Protein AF-A0A970Z1H7-F1 (afdb_monomer)

Secondary structure (DSSP, 8-state):
-HHHHHHHHTT-EEEE-SGGG-EEEE-SS-SSS-EEE-TT--EEEEEE--TT-SSEEEEETT--EEEESSS--EEEESSHHHHHHHHHHHHHTTT--EEEEE-S-HHHHHTTSTT-EE-TTT--SS-EEEEETTEEEEEE--SSTTT-SSPEEEEEES-GGGHHHHHHHHHHHH-TT--B---EE----------

Solvent-accessible surface area (backbone atoms only — not comparable to full-atom values): 10741 Å² total; per-residue (Å²): 106,72,71,54,49,40,68,77,50,38,74,46,68,45,79,38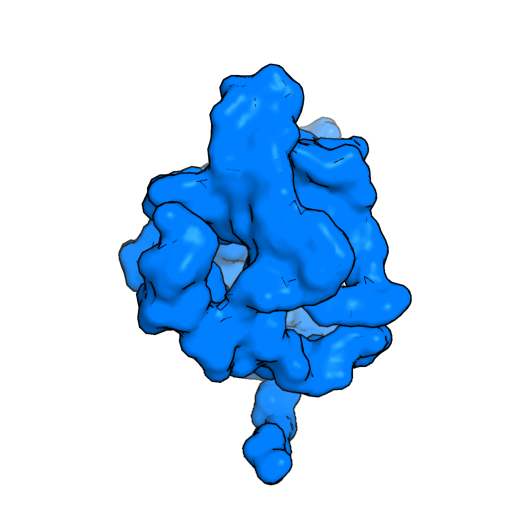,84,58,75,94,65,48,44,74,49,56,26,24,76,47,78,84,79,30,58,54,65,32,96,90,65,49,49,38,33,32,27,33,80,52,100,79,51,84,48,33,37,27,30,40,84,83,43,31,25,24,33,26,73,83,69,52,82,44,77,41,25,67,25,61,66,43,48,48,34,39,51,48,56,56,58,76,46,43,64,23,32,30,37,21,51,38,59,41,60,60,65,55,48,48,68,57,45,76,78,53,41,72,40,72,73,37,33,58,90,50,24,39,31,35,42,32,92,64,37,38,36,39,32,33,45,46,87,52,60,88,79,40,89,60,49,45,23,38,42,39,32,55,49,78,90,49,48,64,65,50,43,53,34,49,51,65,42,36,46,100,85,44,57,69,49,65,67,40,93,46,62,37,74,62,86,68,84,87,125

Nearest PDB structures (foldseek):
  5bpi-assembly1_C  TM=4.658E-01  e=4.513E+00  Pyrococcus furiosus
  5bpi-assembly1_D  TM=4.013E-01  e=5.649E+00  Pyrococcus furiosus
  5bpd-assembly1_A  TM=4.121E-01  e=7.478E+00  Pyrococcus furiosus
  3n7j-assembly1_A  TM=2.114E-01  e=5.341E+00  Clostridium botulinum

Radius of gyration: 17.81 Å; Cα contacts (8 Å, |Δi|>4): 400; chains: 1; bounding box: 42×28×49 Å

Structure (mmCIF, N/CA/C/O backbone):
data_AF-A0A970Z1H7-F1
#
_entry.id   AF-A0A970Z1H7-F1
#
loop_
_atom_site.group_PDB
_atom_site.id
_atom_site.type_symbol
_atom_site.label_atom_id
_atom_site.label_alt_id
_atom_site.label_comp_id
_atom_site.label_asym_id
_atom_site.label_entity_id
_atom_site.label_seq_id
_atom_site.pdbx_PDB_ins_code
_atom_site.Cartn_x
_atom_site.Cartn_y
_atom_site.Cartn_z
_atom_site.occupancy
_atom_site.B_iso_or_equiv
_atom_site.auth_seq_id
_atom_site.auth_comp_id
_atom_site.auth_asym_id
_atom_site.auth_atom_id
_atom_site.pdbx_PDB_model_num
ATOM 1 N N . MET A 1 1 ? 15.203 -11.106 -21.617 1.00 64.75 1 MET A N 1
ATOM 2 C CA . MET A 1 1 ? 14.640 -10.479 -20.403 1.00 64.75 1 MET A CA 1
ATOM 3 C C . MET A 1 1 ? 13.629 -9.397 -20.757 1.00 64.75 1 MET A C 1
ATOM 5 O O . MET A 1 1 ? 12.462 -9.648 -20.530 1.00 64.75 1 MET A O 1
ATOM 9 N N . ALA A 1 2 ? 13.997 -8.300 -21.433 1.00 65.19 2 ALA A N 1
ATOM 10 C CA . ALA A 1 2 ? 13.039 -7.250 -21.830 1.00 65.19 2 ALA A CA 1
ATOM 11 C C . ALA A 1 2 ? 11.791 -7.762 -22.595 1.00 65.19 2 ALA A C 1
ATOM 13 O O . ALA A 1 2 ? 10.662 -7.449 -22.240 1.00 65.19 2 ALA A O 1
ATOM 14 N N . ARG A 1 3 ? 11.969 -8.633 -23.600 1.00 69.38 3 ARG A N 1
ATOM 15 C CA . ARG A 1 3 ? 10.834 -9.245 -24.323 1.00 69.38 3 ARG A CA 1
ATOM 16 C C . ARG A 1 3 ? 9.911 -10.070 -23.416 1.00 69.38 3 ARG A C 1
ATOM 18 O O . ARG A 1 3 ? 8.710 -10.048 -23.624 1.00 69.38 3 ARG A O 1
ATOM 25 N N . GLN A 1 4 ? 10.477 -10.792 -22.451 1.00 71.19 4 GLN A N 1
ATOM 26 C CA . GLN A 1 4 ? 9.717 -11.625 -21.516 1.00 71.19 4 GLN A CA 1
ATOM 27 C C . GLN A 1 4 ? 8.919 -10.744 -20.552 1.00 71.19 4 GLN A C 1
ATOM 29 O O . GLN A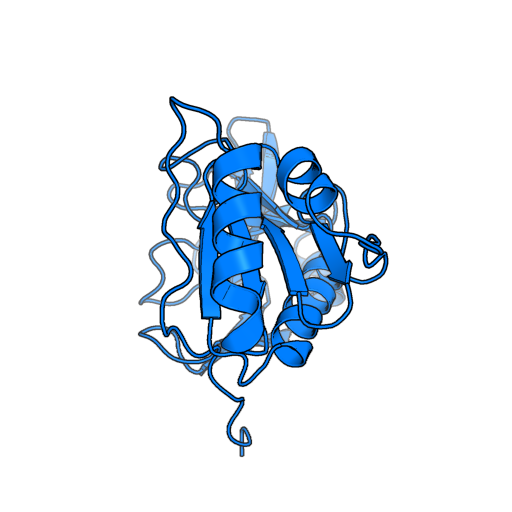 1 4 ? 7.722 -10.917 -20.422 1.00 71.19 4 GLN A O 1
ATOM 34 N N . PHE A 1 5 ? 9.549 -9.701 -20.010 1.00 67.50 5 PHE A N 1
ATOM 35 C CA . PHE A 1 5 ? 8.871 -8.707 -19.187 1.00 67.50 5 PHE A CA 1
ATOM 36 C C . PHE A 1 5 ? 7.685 -8.050 -19.906 1.00 67.50 5 PHE A C 1
ATOM 38 O O . PHE A 1 5 ? 6.612 -7.918 -19.334 1.00 67.50 5 PHE A O 1
ATOM 45 N N . GLN A 1 6 ? 7.852 -7.661 -21.174 1.00 71.38 6 GLN A N 1
ATOM 46 C CA . GLN A 1 6 ? 6.756 -7.082 -21.954 1.00 71.38 6 GLN A CA 1
ATOM 47 C C . GLN A 1 6 ? 5.608 -8.079 -22.186 1.00 71.38 6 GLN A C 1
ATOM 49 O O . GLN A 1 6 ? 4.464 -7.655 -22.299 1.00 71.38 6 GLN A O 1
ATOM 54 N N . VAL A 1 7 ? 5.903 -9.380 -22.275 1.00 73.19 7 VAL A N 1
ATOM 55 C CA . VAL A 1 7 ? 4.889 -10.442 -22.378 1.00 73.19 7 VAL A CA 1
ATOM 56 C C . VAL A 1 7 ? 4.165 -10.637 -21.049 1.00 73.19 7 VAL A C 1
ATOM 58 O O . VAL A 1 7 ? 2.945 -10.751 -21.049 1.00 73.19 7 VAL A O 1
ATOM 61 N N . ASP A 1 8 ? 4.903 -10.642 -19.942 1.00 67.06 8 ASP A N 1
ATOM 62 C CA . ASP A 1 8 ? 4.356 -10.932 -18.615 1.00 67.06 8 ASP A CA 1
ATOM 63 C C . ASP A 1 8 ? 3.592 -9.733 -18.027 1.00 67.06 8 ASP A C 1
ATOM 65 O O . ASP A 1 8 ? 2.593 -9.910 -17.338 1.00 67.06 8 ASP A O 1
ATOM 69 N N . TRP A 1 9 ? 4.035 -8.504 -18.320 1.00 64.56 9 TRP A N 1
ATOM 70 C CA . TRP A 1 9 ? 3.600 -7.291 -17.611 1.00 64.56 9 TRP A CA 1
ATOM 71 C C . TRP A 1 9 ? 3.200 -6.120 -18.516 1.00 64.56 9 TRP A C 1
ATOM 73 O O . TRP A 1 9 ? 2.758 -5.077 -18.027 1.00 64.56 9 TRP A O 1
ATOM 83 N N . GLY A 1 10 ? 3.382 -6.239 -19.831 1.00 63.81 10 GLY A N 1
ATOM 84 C CA . GLY A 1 10 ? 3.063 -5.169 -20.771 1.00 63.81 10 GLY A CA 1
ATOM 85 C C . GLY A 1 10 ? 1.557 -4.969 -20.954 1.00 63.81 10 GLY A C 1
ATOM 86 O O . GLY A 1 10 ? 0.799 -5.924 -21.073 1.00 63.81 10 GLY A O 1
ATOM 87 N N . GLY A 1 11 ? 1.125 -3.709 -21.043 1.00 60.53 11 GLY A N 1
ATOM 88 C CA . GLY A 1 11 ? -0.257 -3.341 -21.366 1.00 60.53 11 GLY A CA 1
ATOM 89 C C . GLY A 1 11 ? -1.200 -3.224 -20.168 1.00 60.53 11 GLY A C 1
ATOM 90 O O . GLY A 1 11 ? -2.367 -2.891 -20.366 1.00 60.53 11 GLY A O 1
ATOM 91 N N . VAL A 1 12 ? -0.722 -3.441 -18.939 1.00 63.22 12 VAL A N 1
ATOM 92 C CA . VAL A 1 12 ? -1.548 -3.293 -17.732 1.00 63.22 12 VAL A CA 1
ATOM 93 C C . VAL A 1 12 ? -1.795 -1.811 -17.456 1.00 63.22 12 VAL A C 1
ATOM 95 O O . VAL A 1 12 ? -0.846 -1.056 -17.309 1.00 63.22 12 VAL A O 1
ATOM 98 N N . SER A 1 13 ? -3.049 -1.372 -17.391 1.00 63.97 13 SER A N 1
ATOM 99 C CA . SER A 1 13 ? -3.392 0.013 -17.044 1.00 63.97 13 SER A CA 1
ATOM 100 C C . SER A 1 13 ? -3.702 0.110 -15.554 1.00 63.97 13 SER A C 1
ATOM 102 O O . SER A 1 13 ? -4.547 -0.636 -15.068 1.00 63.97 13 SER A O 1
ATOM 104 N N . VAL A 1 14 ? -3.035 1.014 -14.839 1.00 65.38 14 VAL A N 1
ATOM 105 C CA . VAL A 1 14 ? -3.319 1.333 -13.436 1.00 65.38 14 VAL A CA 1
ATOM 106 C C . VAL A 1 14 ? -4.047 2.673 -13.389 1.00 65.38 14 VAL A C 1
ATOM 108 O O . VAL A 1 14 ? -3.470 3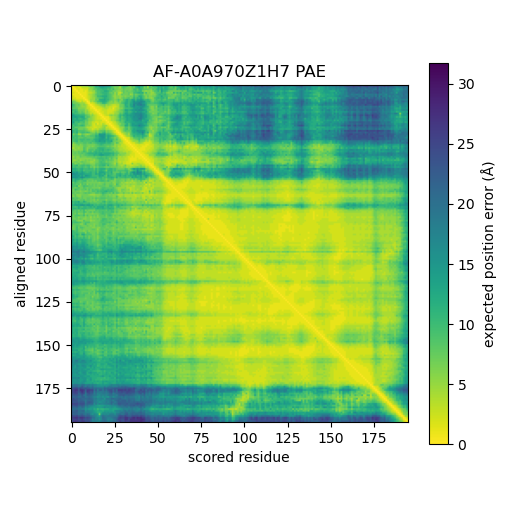.675 -13.820 1.00 65.38 14 VAL A O 1
ATOM 111 N N . PRO A 1 15 ? -5.293 2.726 -12.899 1.00 59.00 15 PRO A N 1
ATOM 112 C CA . PRO A 1 15 ? -5.965 3.996 -12.689 1.00 59.00 15 PRO A CA 1
ATOM 113 C C . PRO A 1 15 ? -5.316 4.722 -11.504 1.00 59.00 15 PRO A C 1
ATOM 115 O O . PRO A 1 15 ? -5.173 4.164 -10.418 1.00 59.00 15 PRO A O 1
ATOM 118 N N . VAL A 1 16 ? -4.919 5.971 -11.715 1.00 63.97 16 VAL A N 1
ATOM 119 C CA . VAL A 1 16 ? -4.506 6.896 -10.660 1.00 63.97 16 VAL A CA 1
ATOM 120 C C . VAL A 1 16 ? -5.673 7.821 -10.374 1.00 63.97 16 VAL A C 1
ATOM 122 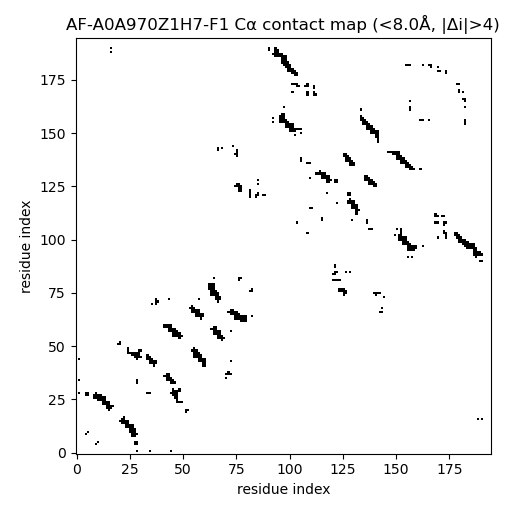O O . VAL A 1 16 ? -6.218 8.451 -11.282 1.00 63.97 16 VAL A O 1
ATOM 125 N N . LEU A 1 17 ? -6.060 7.876 -9.103 1.00 60.16 17 LEU A N 1
ATOM 126 C CA . LEU A 1 17 ? -7.243 8.595 -8.655 1.00 60.16 17 LEU A CA 1
ATOM 127 C C . LEU A 1 17 ? -6.846 9.958 -8.088 1.00 60.16 17 LEU A C 1
ATOM 129 O O . LEU A 1 17 ? -6.260 10.048 -7.009 1.00 60.16 17 LEU A O 1
ATOM 133 N N . GLY A 1 18 ? -7.206 11.011 -8.820 1.00 55.25 18 GLY A N 1
ATOM 134 C CA . GLY A 1 18 ? -7.033 12.396 -8.400 1.00 55.25 18 GLY A CA 1
ATOM 135 C C . GLY A 1 18 ? -5.585 12.893 -8.369 1.00 55.25 18 GLY A C 1
ATOM 136 O O . GLY A 1 18 ? -4.614 12.188 -8.655 1.00 55.25 18 GLY A O 1
ATOM 137 N N . GLY A 1 19 ? -5.450 14.172 -8.018 1.00 58.16 19 GLY A N 1
ATOM 138 C CA . GLY A 1 19 ? -4.169 14.871 -8.002 1.00 58.16 19 GLY A CA 1
ATOM 139 C C . GLY A 1 19 ? -3.585 15.109 -9.404 1.00 58.16 19 GLY A C 1
ATOM 140 O O . GLY A 1 19 ? -4.233 14.853 -10.415 1.00 58.16 19 GLY A O 1
ATOM 141 N N . PRO A 1 20 ? -2.338 15.605 -9.497 1.00 54.16 20 PRO A N 1
ATOM 142 C CA . PRO A 1 20 ? -1.703 15.947 -10.778 1.00 54.16 20 PRO A CA 1
ATOM 143 C C . PRO A 1 20 ? -1.469 14.767 -11.735 1.00 54.16 20 PRO A C 1
ATOM 145 O O . PRO A 1 20 ? -1.013 14.972 -12.856 1.00 54.16 20 PRO A O 1
ATOM 148 N N . LEU A 1 21 ? -1.721 13.542 -11.272 1.00 57.25 21 LEU A N 1
ATOM 149 C CA . LEU A 1 21 ? -1.427 12.287 -11.960 1.00 57.25 21 LEU A CA 1
ATOM 150 C C . LEU A 1 21 ? -2.697 11.515 -12.334 1.00 57.25 21 LEU A C 1
ATOM 152 O O . LEU A 1 21 ? -2.589 10.380 -12.789 1.00 57.25 21 LEU A O 1
ATOM 156 N N . GLU A 1 22 ? -3.876 12.109 -12.120 1.00 64.31 22 GLU A N 1
ATOM 157 C CA . GLU A 1 22 ? -5.171 11.502 -12.420 1.00 64.31 22 GLU A CA 1
ATOM 158 C C . GLU A 1 22 ? -5.234 10.975 -13.864 1.00 64.31 22 GLU A C 1
ATOM 160 O O . GLU A 1 22 ? -4.907 11.687 -14.818 1.00 64.31 22 GLU A O 1
ATOM 165 N N . GLY A 1 23 ? -5.657 9.717 -14.028 1.00 67.00 23 GLY A N 1
ATOM 166 C CA . GLY A 1 23 ? -5.759 9.055 -15.329 1.00 67.00 23 GLY A CA 1
ATOM 167 C C . GLY A 1 23 ? -5.230 7.620 -15.336 1.00 67.00 23 GLY A C 1
ATOM 168 O O . GLY A 1 23 ? -5.081 6.980 -14.303 1.00 67.00 23 GLY A O 1
ATOM 169 N N . ASN A 1 24 ? -4.966 7.083 -16.528 1.00 64.25 24 ASN A N 1
ATOM 170 C CA . ASN A 1 24 ? -4.529 5.698 -16.719 1.00 64.25 24 ASN A CA 1
ATOM 171 C C . ASN A 1 24 ? -3.007 5.614 -16.925 1.00 64.25 24 ASN A C 1
ATOM 173 O O . ASN A 1 24 ? -2.509 5.956 -18.002 1.00 64.25 24 ASN A O 1
ATOM 177 N N . LEU A 1 25 ? -2.271 5.101 -15.935 1.00 68.44 25 LEU A N 1
ATOM 178 C CA . LEU A 1 25 ? -0.856 4.758 -16.077 1.00 68.44 25 LEU A CA 1
ATOM 179 C C . LEU A 1 25 ? -0.715 3.407 -16.774 1.00 68.44 25 LEU A C 1
ATOM 181 O O . LEU A 1 25 ? -1.027 2.359 -16.212 1.00 68.44 25 LEU A O 1
ATOM 185 N N . ARG A 1 26 ? -0.209 3.408 -18.007 1.00 62.94 26 ARG A N 1
ATOM 186 C CA . ARG A 1 26 ? 0.086 2.161 -18.721 1.00 62.94 26 ARG A CA 1
ATOM 187 C C . ARG A 1 26 ? 1.421 1.590 -18.269 1.00 62.94 26 ARG A C 1
ATOM 189 O O . ARG A 1 26 ? 2.444 2.262 -18.352 1.00 62.94 26 ARG A O 1
ATOM 196 N N . ARG A 1 27 ? 1.404 0.322 -17.870 1.00 65.38 27 ARG A N 1
ATOM 197 C CA . ARG A 1 27 ? 2.583 -0.467 -17.547 1.00 65.38 27 ARG A CA 1
ATOM 198 C C . ARG A 1 27 ? 3.167 -1.123 -18.793 1.00 65.38 27 ARG A C 1
ATOM 200 O O . ARG A 1 27 ? 2.445 -1.647 -19.644 1.00 65.38 27 ARG A O 1
ATOM 207 N N . GLY A 1 28 ? 4.486 -1.112 -18.890 1.00 62.34 28 GLY A N 1
ATOM 208 C CA . GLY A 1 28 ? 5.270 -1.761 -19.933 1.00 62.34 28 GLY A CA 1
ATOM 209 C C . GLY A 1 28 ? 6.669 -1.164 -20.006 1.00 62.34 28 GLY A C 1
ATOM 210 O O . GLY A 1 28 ? 6.944 -0.150 -19.378 1.00 62.34 28 GLY A O 1
ATOM 211 N N . ILE A 1 29 ? 7.549 -1.778 -20.795 1.00 64.25 29 ILE A N 1
ATOM 212 C CA . ILE A 1 29 ? 8.875 -1.215 -21.084 1.00 64.25 29 ILE A CA 1
ATOM 213 C C . ILE A 1 29 ? 8.668 0.076 -21.875 1.00 64.25 29 ILE A C 1
ATOM 215 O O . ILE A 1 29 ? 8.365 0.033 -23.069 1.00 64.25 29 ILE A O 1
ATOM 219 N N . CYS A 1 30 ? 8.788 1.220 -21.206 1.00 66.12 30 CYS A N 1
ATOM 220 C CA . CYS A 1 30 ? 8.481 2.530 -21.776 1.00 66.12 30 CYS A CA 1
ATOM 221 C C . CYS A 1 30 ? 9.624 3.538 -21.590 1.00 66.12 30 CYS A C 1
ATOM 223 O O . CYS A 1 30 ? 10.446 3.409 -20.684 1.00 66.12 30 CYS A O 1
ATOM 225 N N . GLY A 1 31 ? 9.642 4.568 -22.441 1.00 64.94 31 GLY A N 1
ATOM 226 C CA . GLY A 1 31 ? 10.588 5.685 -22.358 1.00 64.94 31 GLY A CA 1
ATOM 227 C C . GLY A 1 31 ? 11.960 5.429 -22.996 1.00 64.94 31 GLY A C 1
ATOM 228 O O . GLY A 1 31 ? 12.226 4.370 -23.570 1.00 64.94 31 GLY A O 1
ATOM 229 N N . LEU A 1 32 ? 12.825 6.445 -22.917 1.00 64.12 32 LEU A N 1
ATOM 230 C CA . LEU A 1 32 ? 14.246 6.346 -23.268 1.00 64.12 32 LEU A CA 1
ATOM 231 C C . LEU A 1 32 ? 14.984 5.604 -22.143 1.00 64.12 32 LEU A C 1
ATOM 233 O O . LEU A 1 32 ? 14.771 5.907 -20.970 1.00 64.12 32 LEU A O 1
ATOM 237 N N . ASP A 1 33 ? 15.828 4.639 -22.510 1.00 72.25 33 ASP A N 1
ATOM 238 C CA . ASP A 1 33 ? 16.547 3.740 -21.592 1.00 72.25 33 ASP A CA 1
ATOM 239 C C . ASP A 1 33 ? 15.620 2.969 -20.637 1.00 72.25 33 ASP A C 1
ATOM 241 O O . ASP A 1 33 ? 15.630 3.160 -19.417 1.00 72.25 33 ASP A O 1
ATOM 245 N N . PRO A 1 34 ? 14.792 2.061 -21.176 1.00 75.94 34 PRO A N 1
ATOM 246 C CA . PRO A 1 34 ? 13.741 1.418 -20.401 1.00 75.94 34 PRO A CA 1
ATOM 247 C C . PRO A 1 34 ? 14.257 0.236 -19.558 1.00 75.94 34 PRO A C 1
ATOM 249 O O . PRO A 1 34 ? 13.477 -0.484 -18.936 1.00 75.94 34 PRO A O 1
ATOM 252 N N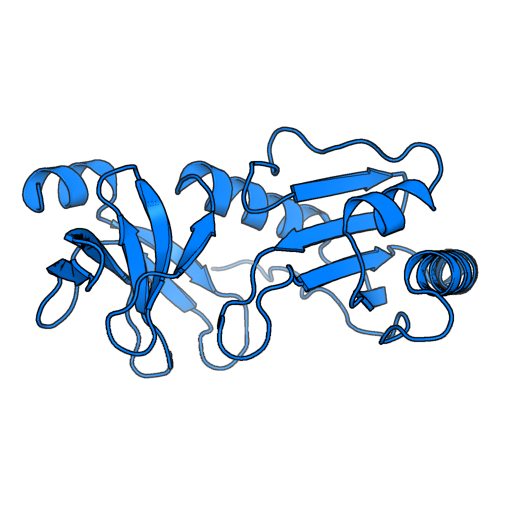 . MET A 1 35 ? 15.571 0.006 -19.560 1.00 83.75 35 MET A N 1
ATOM 253 C CA . MET A 1 35 ? 16.247 -1.013 -18.770 1.00 83.75 35 MET A CA 1
ATOM 254 C C . MET A 1 35 ? 17.649 -0.529 -18.406 1.00 83.75 35 MET A C 1
ATOM 256 O O . MET A 1 35 ? 18.380 -0.044 -19.269 1.00 83.75 35 MET A O 1
ATOM 260 N N . TRP A 1 36 ? 18.047 -0.725 -17.153 1.00 87.06 36 TRP A N 1
ATOM 261 C CA . TRP A 1 36 ? 19.391 -0.409 -16.672 1.00 87.06 36 TRP A CA 1
ATOM 262 C C . TRP A 1 36 ? 19.825 -1.392 -15.583 1.00 87.06 36 TRP A C 1
ATOM 264 O O . TRP A 1 36 ? 19.091 -2.315 -15.216 1.00 87.06 36 TRP A O 1
ATOM 274 N N . ARG A 1 37 ? 21.056 -1.213 -15.097 1.00 86.81 37 ARG A N 1
ATOM 275 C CA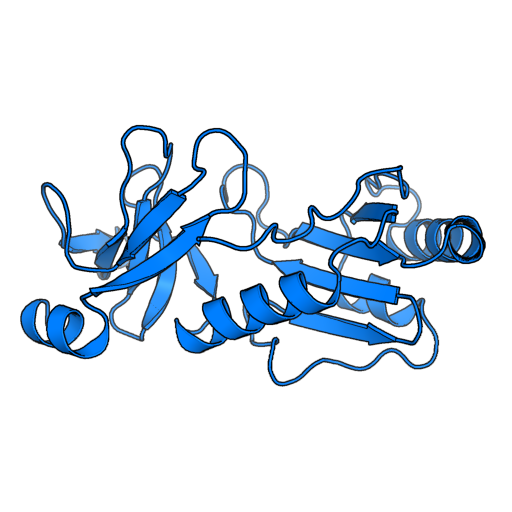 . ARG A 1 37 ? 21.560 -1.893 -13.904 1.00 86.81 37 ARG A CA 1
ATOM 276 C C . ARG A 1 37 ? 21.785 -0.884 -12.790 1.00 86.81 37 ARG A C 1
ATOM 278 O O . ARG A 1 37 ? 22.366 0.167 -13.051 1.00 86.81 37 ARG A O 1
ATOM 285 N N . THR A 1 38 ? 21.339 -1.209 -11.582 1.00 84.62 38 THR A N 1
ATOM 286 C CA . THR A 1 38 ? 21.612 -0.396 -10.388 1.00 84.62 38 THR A CA 1
ATOM 287 C C . THR A 1 38 ? 23.089 -0.484 -10.009 1.00 84.62 38 THR A C 1
ATOM 289 O O . THR A 1 38 ? 23.811 -1.371 -10.474 1.00 84.62 38 THR A O 1
ATOM 292 N N . GLU A 1 39 ? 23.546 0.398 -9.119 1.00 80.25 39 GLU A N 1
ATOM 293 C CA . GLU A 1 39 ? 24.892 0.308 -8.533 1.00 80.25 39 GLU A CA 1
ATOM 294 C C . GLU A 1 39 ? 25.118 -1.025 -7.793 1.00 80.25 39 GLU A C 1
ATOM 296 O O . GLU A 1 39 ? 26.232 -1.546 -7.780 1.00 80.25 39 GLU A O 1
ATOM 301 N N . ALA A 1 40 ? 24.050 -1.621 -7.250 1.00 80.06 40 ALA A N 1
ATOM 302 C CA . ALA A 1 40 ? 24.060 -2.941 -6.618 1.00 80.06 40 ALA A CA 1
ATOM 303 C C . ALA A 1 40 ? 24.027 -4.115 -7.625 1.00 80.06 40 ALA A C 1
ATOM 305 O O . ALA A 1 40 ? 24.104 -5.277 -7.229 1.00 80.06 40 ALA A O 1
ATOM 306 N N . GLY A 1 41 ? 23.941 -3.837 -8.931 1.00 81.75 41 GLY A N 1
ATOM 307 C CA . GLY A 1 41 ? 23.985 -4.830 -10.008 1.00 81.75 41 GLY A CA 1
ATOM 308 C C . GLY A 1 41 ? 22.631 -5.420 -10.417 1.00 81.75 41 GLY A C 1
ATOM 309 O O . GLY A 1 41 ? 22.587 -6.241 -11.344 1.00 81.75 41 GLY A O 1
ATOM 310 N N . GLU A 1 42 ? 21.536 -4.994 -9.786 1.00 85.62 42 GLU A N 1
ATOM 311 C CA . GLU A 1 42 ? 20.175 -5.451 -10.085 1.00 85.62 42 GLU A CA 1
ATOM 312 C C . GLU A 1 42 ? 19.753 -4.979 -11.473 1.00 85.62 42 GLU A C 1
ATOM 314 O O . GLU A 1 42 ? 20.041 -3.851 -11.869 1.00 85.62 42 GLU A O 1
ATOM 319 N N . VAL A 1 43 ? 19.068 -5.841 -12.225 1.00 85.44 43 VAL A N 1
ATOM 320 C CA . VAL A 1 43 ? 18.486 -5.455 -13.516 1.00 85.44 43 VAL A CA 1
ATOM 321 C C . VAL A 1 43 ? 17.087 -4.921 -13.270 1.00 85.44 43 VAL A C 1
ATOM 323 O O . VAL A 1 43 ? 16.245 -5.650 -12.744 1.00 85.44 43 VAL A O 1
ATOM 326 N N . VAL A 1 44 ? 16.855 -3.681 -13.692 1.00 84.94 44 VAL A N 1
ATOM 327 C CA . VAL A 1 44 ? 15.602 -2.961 -13.474 1.00 84.94 44 VAL A CA 1
ATOM 328 C C . VAL A 1 44 ? 14.993 -2.572 -14.812 1.00 84.94 44 VAL A C 1
ATOM 330 O O . VAL A 1 44 ? 15.700 -2.192 -15.749 1.00 84.94 44 VAL A O 1
ATOM 333 N N . PHE A 1 45 ? 13.672 -2.680 -14.890 1.00 83.56 45 PHE A N 1
ATOM 334 C CA . PHE A 1 45 ? 12.858 -2.306 -16.036 1.00 83.56 45 PHE A CA 1
ATOM 335 C C . PHE A 1 45 ? 11.995 -1.103 -15.665 1.00 83.56 45 PHE A C 1
ATOM 337 O O . PHE A 1 45 ? 11.345 -1.098 -14.616 1.00 83.56 45 PHE A O 1
ATOM 344 N N . ARG A 1 46 ? 11.953 -0.091 -16.538 1.00 79.00 46 ARG A N 1
ATOM 345 C CA . ARG A 1 46 ? 10.989 1.004 -16.403 1.00 79.00 46 ARG A CA 1
ATOM 346 C C . ARG A 1 46 ? 9.610 0.457 -16.736 1.00 79.00 46 ARG A C 1
ATOM 348 O O . ARG A 1 46 ? 9.406 -0.017 -17.849 1.00 79.00 46 ARG A O 1
ATOM 355 N N . GLY A 1 47 ? 8.715 0.484 -15.754 1.00 74.81 47 GLY A N 1
ATOM 356 C CA . GLY A 1 47 ? 7.364 -0.048 -15.867 1.00 74.81 47 GLY A CA 1
ATOM 357 C C . GLY A 1 47 ? 6.336 1.024 -16.199 1.00 74.81 47 GLY A C 1
ATOM 358 O O . GLY A 1 47 ? 5.433 0.739 -16.967 1.00 74.81 47 GLY A O 1
ATOM 359 N N . ALA A 1 48 ? 6.448 2.231 -15.643 1.00 73.12 48 ALA A N 1
ATOM 360 C CA . ALA A 1 48 ? 5.606 3.370 -16.010 1.00 73.12 48 ALA A CA 1
ATOM 361 C C . ALA A 1 48 ? 6.357 4.692 -15.794 1.00 73.12 48 ALA A C 1
ATOM 363 O O . ALA A 1 48 ? 7.194 4.801 -14.895 1.00 73.12 48 ALA A O 1
ATOM 364 N N . ASP A 1 49 ? 6.038 5.679 -16.627 1.00 64.50 49 ASP A N 1
ATOM 365 C CA . ASP A 1 49 ? 6.598 7.030 -16.614 1.00 64.50 49 ASP A CA 1
ATOM 366 C C . ASP A 1 49 ? 5.495 8.021 -17.014 1.00 64.50 49 ASP A C 1
ATOM 368 O O . ASP A 1 49 ? 4.559 7.661 -17.735 1.00 64.50 49 ASP A O 1
ATOM 372 N N . GLY A 1 50 ? 5.590 9.254 -16.540 1.00 60.28 50 GLY A N 1
ATOM 373 C CA . GLY A 1 50 ? 4.649 10.323 -16.830 1.00 60.28 50 GLY A CA 1
ATOM 374 C C . GLY A 1 50 ? 5.329 11.660 -16.594 1.00 60.28 50 GLY A C 1
ATOM 375 O O . GLY A 1 50 ? 6.027 11.817 -15.602 1.00 60.28 50 GLY A O 1
ATOM 376 N N . ASP A 1 51 ? 5.107 12.637 -17.471 1.00 56.59 51 ASP A N 1
ATOM 377 C CA . ASP A 1 51 ? 5.837 13.917 -17.437 1.00 56.59 51 ASP A CA 1
ATOM 378 C C . ASP A 1 51 ? 5.647 14.704 -16.122 1.00 56.59 51 ASP A C 1
ATOM 380 O O . ASP A 1 51 ? 6.453 15.569 -15.781 1.00 56.59 51 ASP A O 1
ATOM 384 N N . ALA A 1 52 ? 4.578 14.406 -15.378 1.00 57.50 52 ALA A N 1
ATOM 385 C CA . ALA A 1 52 ? 4.279 14.979 -14.067 1.00 57.50 52 ALA A CA 1
ATOM 386 C C . ALA A 1 52 ? 4.811 14.143 -12.883 1.00 57.50 52 ALA A C 1
ATOM 388 O O . ALA A 1 52 ? 4.778 14.607 -11.741 1.00 57.50 52 ALA A O 1
ATOM 389 N N . LEU A 1 53 ? 5.292 12.918 -13.124 1.00 61.25 53 LEU A N 1
ATOM 390 C CA . LEU A 1 53 ? 5.895 12.070 -12.103 1.00 61.25 53 LEU A CA 1
ATOM 391 C C . LEU A 1 53 ? 7.339 12.508 -11.856 1.00 61.25 53 LEU A C 1
ATOM 393 O O . LEU A 1 53 ? 8.162 12.564 -12.763 1.00 61.25 53 LEU A O 1
ATOM 397 N N . GLN A 1 54 ? 7.673 12.764 -10.594 1.00 67.06 54 GLN A N 1
ATOM 398 C CA . GLN A 1 54 ? 9.057 13.042 -10.197 1.00 67.06 54 GLN A CA 1
ATOM 399 C C . GLN A 1 54 ? 9.907 11.761 -10.065 1.00 67.06 54 GLN A C 1
ATOM 401 O O . GLN A 1 54 ? 11.109 11.844 -9.818 1.00 67.06 54 GLN A O 1
ATOM 406 N N . CYS A 1 55 ? 9.288 10.585 -10.219 1.00 76.19 55 CYS A N 1
ATOM 407 C CA . CYS A 1 55 ? 9.924 9.276 -10.134 1.00 76.19 55 CYS A CA 1
ATOM 408 C C . CYS A 1 55 ? 9.281 8.273 -11.099 1.00 76.19 55 CYS A C 1
ATOM 410 O O . CYS A 1 55 ? 8.070 8.299 -11.315 1.00 76.19 55 CYS A O 1
ATOM 412 N N . ALA A 1 56 ? 10.065 7.331 -11.614 1.00 79.56 56 ALA A N 1
ATOM 413 C CA . ALA A 1 56 ? 9.545 6.220 -12.401 1.00 79.56 56 ALA A CA 1
ATOM 414 C C . ALA A 1 56 ? 9.048 5.083 -11.494 1.00 79.56 56 ALA A C 1
ATOM 416 O O . ALA A 1 56 ? 9.671 4.786 -10.470 1.00 79.56 56 ALA A O 1
ATOM 417 N N . LEU A 1 57 ? 7.982 4.392 -11.910 1.00 83.88 57 LEU A N 1
ATOM 418 C CA . LEU A 1 57 ? 7.634 3.078 -11.362 1.00 83.88 57 LEU A CA 1
ATOM 419 C C . LEU A 1 57 ? 8.420 2.009 -12.109 1.00 83.88 57 LEU A C 1
ATOM 421 O O . LEU A 1 57 ? 8.462 1.983 -13.344 1.00 83.88 57 LEU A O 1
ATOM 425 N N . VAL A 1 58 ? 9.052 1.120 -11.355 1.00 86.19 58 VAL A N 1
ATOM 426 C CA . VAL A 1 58 ? 10.054 0.194 -11.879 1.00 86.19 58 VAL A CA 1
ATOM 427 C C . VAL A 1 58 ? 9.845 -1.205 -11.330 1.00 86.19 58 VAL A C 1
ATOM 429 O O . VAL A 1 58 ? 9.190 -1.387 -10.306 1.00 86.19 58 VAL A O 1
ATOM 432 N N . ILE A 1 59 ? 10.381 -2.200 -12.028 1.00 88.56 59 ILE A N 1
ATOM 433 C CA . ILE A 1 59 ? 10.280 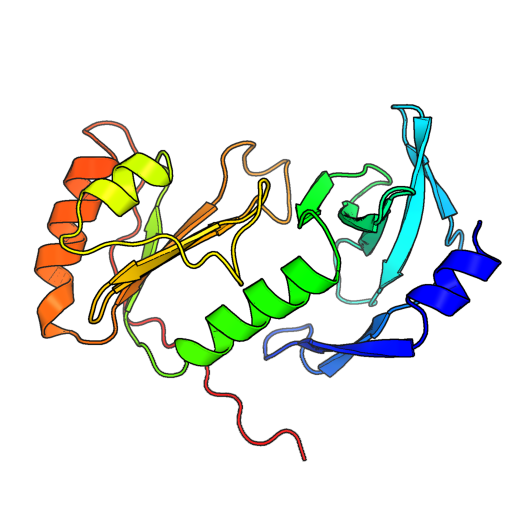-3.602 -11.626 1.00 88.56 59 ILE A CA 1
ATOM 434 C C . ILE A 1 59 ? 11.648 -4.254 -11.785 1.00 88.56 59 ILE A C 1
ATOM 436 O O . ILE A 1 59 ? 12.321 -4.031 -12.795 1.00 88.56 59 ILE A O 1
ATOM 440 N N . ASP A 1 60 ? 12.066 -5.044 -10.804 1.00 88.25 60 ASP A N 1
ATOM 441 C CA . ASP A 1 60 ? 13.316 -5.791 -10.888 1.00 88.25 60 ASP A CA 1
ATOM 442 C C . ASP A 1 60 ? 13.158 -7.125 -11.648 1.00 88.25 60 ASP A C 1
ATOM 444 O O . ASP A 1 60 ? 12.083 -7.519 -12.104 1.00 88.25 60 ASP A O 1
ATOM 448 N N . SER A 1 61 ? 14.264 -7.853 -11.797 1.00 83.00 61 SER A N 1
ATOM 449 C CA . SER A 1 61 ? 14.264 -9.172 -12.444 1.00 83.00 61 SER A CA 1
ATOM 450 C C . SER A 1 61 ? 13.494 -10.275 -11.704 1.00 83.00 61 SER A C 1
ATOM 452 O O . SER A 1 61 ? 13.279 -11.332 -12.296 1.00 83.00 61 SER A O 1
ATOM 454 N N . GLN A 1 62 ? 13.129 -10.063 -10.437 1.00 86.31 62 GLN A N 1
ATOM 455 C CA . GLN A 1 62 ? 12.367 -11.001 -9.609 1.00 86.31 62 GLN A CA 1
ATOM 456 C C . GLN A 1 62 ? 10.870 -10.653 -9.560 1.00 86.31 62 GLN A C 1
ATOM 458 O O . GLN A 1 62 ? 10.096 -11.402 -8.973 1.00 86.31 62 GLN A O 1
ATOM 463 N N . GLY A 1 63 ? 10.453 -9.556 -10.202 1.00 84.38 63 GLY A N 1
ATOM 464 C CA . GLY A 1 63 ? 9.064 -9.098 -10.217 1.00 84.38 63 GLY A CA 1
ATOM 465 C C . GLY A 1 63 ? 8.708 -8.142 -9.078 1.00 84.38 63 GLY A C 1
ATOM 466 O O . GLY A 1 63 ? 7.554 -7.722 -9.002 1.00 84.38 63 GLY A O 1
ATOM 467 N N . VAL A 1 64 ? 9.674 -7.753 -8.237 1.00 91.12 64 VAL A N 1
ATOM 468 C CA . VAL A 1 64 ? 9.474 -6.781 -7.154 1.00 91.12 64 VAL A CA 1
ATOM 469 C C . VAL A 1 64 ? 9.200 -5.415 -7.766 1.00 91.12 64 VAL A C 1
ATOM 471 O O . VAL A 1 64 ? 9.952 -4.938 -8.621 1.00 91.12 64 VAL A O 1
ATOM 474 N N . VAL A 1 65 ? 8.129 -4.770 -7.312 1.00 91.06 65 VAL A N 1
ATOM 475 C CA . VAL A 1 65 ? 7.748 -3.431 -7.763 1.00 91.06 65 VAL A CA 1
ATOM 476 C C . VAL A 1 65 ? 8.387 -2.391 -6.859 1.00 91.06 65 VAL A C 1
ATOM 478 O O . VAL A 1 65 ? 8.352 -2.507 -5.635 1.00 91.06 65 VAL A O 1
ATOM 481 N N . GLY A 1 66 ? 8.942 -1.348 -7.466 1.00 90.94 66 GLY A N 1
ATOM 482 C CA . GLY A 1 66 ? 9.589 -0.253 -6.765 1.00 90.94 66 GLY A CA 1
ATOM 483 C C . GLY A 1 66 ? 9.442 1.091 -7.468 1.00 90.94 66 GLY A C 1
ATOM 484 O O . GLY A 1 66 ? 8.720 1.234 -8.459 1.00 90.94 66 GLY A O 1
ATOM 485 N N . CYS A 1 67 ? 10.179 2.074 -6.967 1.00 88.88 67 CYS A N 1
ATOM 486 C CA . CYS A 1 67 ? 10.328 3.394 -7.572 1.00 88.88 67 CYS A CA 1
ATOM 487 C C . CYS A 1 67 ? 11.796 3.723 -7.879 1.00 88.88 67 CYS A C 1
ATOM 489 O O . CYS A 1 67 ? 12.712 3.145 -7.287 1.00 88.88 67 CYS A O 1
ATOM 491 N N . SER A 1 68 ? 12.006 4.686 -8.779 1.00 85.06 68 SER A N 1
ATOM 492 C CA . SER A 1 68 ? 13.319 5.239 -9.120 1.00 85.06 68 SER A CA 1
ATOM 493 C C . SER A 1 68 ? 13.250 6.755 -9.315 1.00 85.06 68 SER A C 1
ATOM 495 O O . SER A 1 68 ? 12.501 7.224 -10.171 1.00 85.06 68 SER A O 1
ATOM 497 N N . TRP A 1 69 ? 14.027 7.523 -8.545 1.00 80.88 69 TRP A N 1
ATOM 498 C CA . TRP A 1 69 ? 14.123 8.985 -8.665 1.00 80.88 69 TRP A CA 1
ATOM 499 C C . TRP A 1 69 ? 15.368 9.428 -9.440 1.00 80.88 69 TRP A C 1
ATOM 501 O O . TRP A 1 69 ? 15.334 10.434 -10.143 1.00 80.88 69 TRP A O 1
ATOM 511 N N . SER A 1 70 ? 16.474 8.691 -9.329 1.00 76.62 70 SER A N 1
ATOM 512 C CA . SER A 1 70 ? 17.746 8.986 -10.007 1.00 76.62 70 SER A CA 1
ATOM 513 C C . SER A 1 70 ? 18.467 7.737 -10.544 1.00 76.62 70 SER A C 1
ATOM 515 O O . SER A 1 70 ? 19.691 7.722 -10.653 1.00 76.62 70 SER A O 1
ATOM 517 N N . GLY A 1 71 ? 17.721 6.690 -10.917 1.00 73.19 71 GLY A N 1
ATOM 518 C CA . GLY A 1 71 ? 18.276 5.429 -11.433 1.00 73.19 71 GLY A CA 1
ATOM 519 C C . GLY A 1 71 ? 18.562 4.378 -10.354 1.00 73.19 71 GLY A C 1
ATOM 520 O O . GLY A 1 71 ? 18.947 3.252 -10.666 1.00 73.19 71 GLY A O 1
ATOM 521 N N . GLU A 1 72 ? 18.329 4.692 -9.083 1.00 83.44 72 GLU A N 1
ATOM 522 C CA . GLU A 1 72 ? 18.285 3.707 -8.005 1.00 83.44 72 GLU A CA 1
ATOM 523 C C . GLU A 1 72 ? 17.007 2.863 -8.056 1.00 83.44 72 GLU A C 1
ATOM 525 O O . GLU A 1 72 ? 16.001 3.260 -8.647 1.00 83.44 72 GLU A O 1
ATOM 530 N N . PHE A 1 73 ? 17.052 1.698 -7.414 1.00 88.50 73 PHE A N 1
ATOM 531 C CA . PHE A 1 73 ? 15.882 0.869 -7.161 1.00 88.50 73 PHE A CA 1
ATOM 532 C C . PHE A 1 73 ? 15.511 0.966 -5.687 1.00 88.50 73 PHE A C 1
ATOM 534 O O . PHE A 1 73 ? 16.360 0.799 -4.813 1.00 88.50 73 PHE A O 1
ATOM 541 N N . SER A 1 74 ? 14.248 1.263 -5.402 1.00 91.12 74 SER A N 1
ATOM 542 C CA . SER A 1 74 ? 13.713 1.248 -4.042 1.00 91.12 74 SER A CA 1
ATOM 543 C C . SER A 1 74 ? 12.439 0.411 -4.007 1.00 91.12 74 SER A C 1
ATOM 545 O O . SER A 1 74 ? 11.476 0.769 -4.687 1.00 91.12 74 SER A O 1
ATOM 547 N N . PRO A 1 75 ? 12.434 -0.720 -3.280 1.00 92.88 75 PRO A N 1
ATOM 548 C CA . PRO A 1 75 ? 11.336 -1.674 -3.321 1.00 92.88 75 PRO A CA 1
ATOM 549 C C . PRO A 1 75 ? 10.109 -1.150 -2.564 1.00 92.88 75 PRO A C 1
ATOM 551 O O . PRO A 1 75 ? 10.235 -0.594 -1.474 1.00 92.88 75 PRO A O 1
ATOM 554 N N . LEU A 1 76 ? 8.924 -1.371 -3.136 1.00 92.88 76 LEU A N 1
ATOM 555 C CA . LEU A 1 76 ? 7.627 -0.957 -2.588 1.00 92.88 76 LEU A CA 1
ATOM 556 C C . LEU A 1 76 ? 6.702 -2.155 -2.331 1.00 92.88 76 LEU A C 1
ATOM 558 O O . LEU A 1 76 ? 6.089 -2.229 -1.272 1.00 92.88 76 LEU A O 1
ATOM 562 N N . PHE A 1 77 ? 6.634 -3.111 -3.266 1.00 94.38 77 PHE A N 1
ATOM 563 C CA . PHE A 1 77 ? 5.780 -4.301 -3.171 1.00 94.38 77 PHE A CA 1
ATOM 564 C C . PHE A 1 77 ? 6.516 -5.544 -3.663 1.00 94.38 77 PHE A C 1
ATOM 566 O O . PHE A 1 77 ? 7.290 -5.472 -4.616 1.00 94.38 77 PHE A O 1
ATOM 573 N N . ASP A 1 78 ? 6.262 -6.694 -3.036 1.00 94.56 78 ASP A N 1
ATOM 574 C CA . ASP A 1 78 ? 6.945 -7.950 -3.372 1.00 94.56 78 ASP A CA 1
ATOM 575 C C . ASP A 1 78 ? 6.626 -8.446 -4.787 1.00 94.56 78 ASP A C 1
ATOM 577 O O . ASP A 1 78 ? 7.444 -9.139 -5.386 1.00 94.56 78 ASP A O 1
ATOM 581 N N . SER A 1 79 ? 5.468 -8.070 -5.332 1.00 91.06 79 SER A N 1
ATOM 582 C CA . SER A 1 79 ? 5.101 -8.349 -6.716 1.00 91.06 79 SER A CA 1
ATOM 583 C C . SER A 1 79 ? 4.078 -7.347 -7.254 1.00 91.06 79 SER A C 1
ATOM 585 O O . SER A 1 79 ? 3.540 -6.507 -6.525 1.00 91.06 79 SER A O 1
ATOM 587 N N . CYS A 1 80 ? 3.791 -7.439 -8.552 1.00 85.50 80 CYS A N 1
ATOM 588 C CA . CYS A 1 80 ? 2.718 -6.685 -9.193 1.00 85.50 80 CYS A CA 1
ATOM 589 C C . CYS A 1 80 ? 1.338 -7.057 -8.653 1.00 85.50 80 CYS A C 1
ATOM 591 O O . CYS A 1 80 ? 0.520 -6.171 -8.443 1.00 85.50 80 CYS A O 1
ATOM 593 N N . GLU A 1 81 ? 1.083 -8.347 -8.445 1.00 88.62 81 GLU A N 1
ATOM 594 C CA . GLU A 1 81 ? -0.150 -8.851 -7.845 1.00 88.62 81 GLU A CA 1
ATOM 595 C C . GLU A 1 81 ? -0.349 -8.217 -6.475 1.00 88.62 81 GLU A C 1
ATOM 597 O O . GLU A 1 81 ? -1.393 -7.626 -6.234 1.00 88.62 81 GLU A O 1
ATOM 602 N N . LEU A 1 82 ? 0.686 -8.216 -5.628 1.00 92.44 82 LEU A N 1
ATOM 603 C CA . LEU A 1 82 ? 0.585 -7.599 -4.310 1.00 92.44 82 LEU A CA 1
ATOM 604 C C . LEU A 1 82 ? 0.338 -6.086 -4.390 1.00 92.44 82 LEU A C 1
ATOM 606 O O . LEU A 1 82 ? -0.429 -5.558 -3.594 1.00 92.44 82 LEU A O 1
ATOM 610 N N . MET A 1 83 ? 0.940 -5.380 -5.353 1.00 90.56 83 MET A N 1
ATOM 611 C CA . MET A 1 83 ? 0.624 -3.965 -5.594 1.00 90.56 83 MET A CA 1
ATOM 612 C C . MET A 1 83 ? -0.869 -3.768 -5.915 1.00 90.56 83 MET A C 1
ATOM 614 O O . MET A 1 83 ? -1.470 -2.805 -5.441 1.00 90.56 83 MET A O 1
ATOM 618 N N . PHE A 1 84 ? -1.477 -4.667 -6.698 1.00 86.94 84 PHE A N 1
ATOM 619 C CA . PHE A 1 84 ? -2.905 -4.607 -7.021 1.00 86.94 84 PHE A CA 1
ATOM 620 C C . PHE A 1 84 ? -3.794 -4.960 -5.835 1.00 86.94 84 PHE A C 1
ATOM 622 O O . PHE A 1 84 ? -4.738 -4.219 -5.584 1.00 86.94 84 PHE A O 1
ATOM 629 N N . GLU A 1 85 ? -3.479 -6.013 -5.081 1.00 92.56 85 GLU A N 1
ATOM 630 C CA . GLU A 1 85 ? -4.235 -6.379 -3.875 1.00 92.56 85 GLU A CA 1
ATOM 631 C C . GLU A 1 85 ? -4.147 -5.278 -2.810 1.00 92.56 85 GLU A C 1
ATOM 633 O O . GLU A 1 85 ? -5.142 -4.911 -2.190 1.00 92.56 85 GLU A O 1
ATOM 638 N N . HIS A 1 86 ? -2.975 -4.655 -2.662 1.00 91.69 86 HIS A N 1
ATOM 639 C CA . HIS A 1 86 ? -2.805 -3.504 -1.782 1.00 91.69 86 HIS A CA 1
ATOM 640 C C . HIS A 1 86 ? -3.629 -2.296 -2.251 1.00 91.69 86 HIS A C 1
ATOM 642 O O . HIS A 1 86 ? -4.203 -1.581 -1.433 1.00 91.69 86 HIS A O 1
ATOM 648 N N . GLY A 1 87 ? -3.711 -2.065 -3.565 1.00 87.81 87 GLY A N 1
ATOM 649 C CA . GLY A 1 87 ? -4.598 -1.057 -4.148 1.00 87.81 87 GLY A CA 1
ATOM 650 C C . GLY A 1 87 ? -6.084 -1.388 -3.968 1.00 87.81 87 GLY A C 1
ATOM 651 O O . GLY A 1 87 ? -6.875 -0.487 -3.708 1.00 87.81 87 GLY A O 1
ATOM 652 N N . ALA A 1 88 ? -6.469 -2.662 -4.049 1.00 86.75 88 ALA A N 1
ATOM 653 C CA . ALA A 1 88 ? -7.837 -3.116 -3.818 1.00 86.75 88 ALA A CA 1
ATOM 654 C C . ALA A 1 88 ? -8.263 -2.910 -2.356 1.00 86.75 88 ALA A C 1
ATOM 656 O O . ALA A 1 88 ? -9.354 -2.404 -2.113 1.00 86.75 88 ALA A O 1
ATOM 657 N N . ALA A 1 89 ? -7.374 -3.157 -1.390 1.00 90.88 89 ALA A N 1
ATOM 658 C CA . ALA A 1 89 ? -7.635 -2.844 0.016 1.00 90.88 89 ALA A CA 1
ATOM 659 C C . ALA A 1 89 ? -7.905 -1.342 0.256 1.00 90.88 89 ALA A C 1
ATOM 661 O O . ALA A 1 89 ? -8.725 -0.980 1.100 1.00 90.88 89 ALA A O 1
ATOM 662 N N . TRP A 1 90 ? -7.283 -0.451 -0.529 1.00 88.25 90 TRP A N 1
ATOM 663 C CA . TRP A 1 90 ? -7.613 0.981 -0.521 1.00 88.25 90 TRP A CA 1
ATOM 664 C C . TRP A 1 90 ? -9.006 1.294 -1.090 1.00 88.25 90 TRP A C 1
ATOM 666 O O . TRP A 1 90 ? -9.607 2.299 -0.706 1.00 88.25 90 TRP A O 1
ATOM 676 N N . LEU A 1 91 ? -9.538 0.456 -1.984 1.00 85.06 91 LEU A N 1
ATOM 677 C CA . LEU A 1 91 ? -10.907 0.595 -2.486 1.00 85.06 91 LEU A CA 1
ATOM 678 C C . LEU A 1 91 ? -11.943 0.209 -1.419 1.00 85.06 91 LEU A C 1
ATOM 680 O O . LEU A 1 91 ? -12.981 0.859 -1.314 1.00 85.06 91 LEU A O 1
ATOM 684 N N . ASP A 1 92 ? -11.638 -0.779 -0.577 1.00 86.81 92 ASP A N 1
ATOM 685 C CA . ASP A 1 92 ? -12.539 -1.243 0.492 1.00 86.81 92 ASP A CA 1
ATOM 686 C C . ASP A 1 92 ? -12.781 -0.194 1.590 1.00 86.81 92 ASP A C 1
ATOM 688 O O . ASP A 1 92 ? -13.785 -0.237 2.306 1.00 86.81 92 ASP A O 1
ATOM 692 N N . VAL A 1 93 ? -11.868 0.768 1.723 1.00 87.88 93 VAL A N 1
ATOM 693 C CA . VAL A 1 93 ? -11.936 1.873 2.695 1.00 87.88 93 VAL A CA 1
ATOM 694 C C . VAL A 1 93 ? -12.426 3.180 2.076 1.00 87.88 93 VAL A C 1
ATOM 696 O O . VAL A 1 93 ? -12.308 4.249 2.678 1.00 87.88 93 VAL A O 1
ATOM 699 N N . GLN A 1 94 ? -12.981 3.139 0.865 1.00 84.12 94 GLN A N 1
ATOM 700 C CA . GLN A 1 94 ? -13.513 4.344 0.243 1.00 84.12 94 GLN A CA 1
ATOM 701 C C . GLN A 1 94 ? -14.641 4.976 1.048 1.00 84.12 94 GLN A C 1
ATOM 703 O O . GLN A 1 94 ? -15.503 4.304 1.615 1.00 84.12 94 GLN A O 1
ATOM 708 N N . GLY A 1 95 ? -14.626 6.308 1.100 1.00 78.31 95 GLY A N 1
ATOM 709 C CA . GLY A 1 95 ? -15.579 7.086 1.885 1.00 78.31 95 GLY A CA 1
ATOM 710 C C . GLY A 1 95 ? -15.300 7.100 3.389 1.00 78.31 95 GLY A C 1
ATOM 711 O O . GLY A 1 95 ? -16.013 7.800 4.108 1.00 78.31 95 GLY A O 1
ATOM 712 N N . TRP A 1 96 ? -14.271 6.393 3.873 1.00 88.75 96 TRP A N 1
ATOM 713 C CA . TRP A 1 96 ? -13.792 6.555 5.245 1.00 88.75 96 TRP A CA 1
ATOM 714 C C . TRP A 1 96 ? -13.191 7.954 5.387 1.00 88.75 96 TRP A C 1
ATOM 716 O O . TRP A 1 96 ? -12.505 8.438 4.484 1.00 88.75 96 TRP A O 1
ATOM 726 N N . ARG A 1 97 ? -13.508 8.635 6.490 1.00 82.38 97 ARG A N 1
ATOM 727 C CA . ARG A 1 97 ? -13.266 10.082 6.633 1.00 82.38 97 ARG A CA 1
ATOM 728 C C . ARG A 1 97 ? -12.090 10.445 7.512 1.00 82.38 97 ARG A C 1
ATOM 730 O O . ARG A 1 97 ? -11.633 11.580 7.471 1.00 82.38 97 ARG A O 1
ATOM 737 N N . TYR A 1 98 ? -11.612 9.501 8.307 1.00 84.62 98 TYR A N 1
ATOM 738 C CA . TYR A 1 98 ? -10.631 9.790 9.332 1.00 84.62 98 TYR A CA 1
ATOM 739 C C . TYR A 1 98 ? -9.368 8.996 9.052 1.00 84.62 98 TYR A C 1
ATOM 741 O O . TYR A 1 98 ? -9.378 7.765 9.041 1.00 84.62 98 TYR A O 1
ATOM 749 N N . ALA A 1 99 ? -8.275 9.715 8.818 1.00 87.75 99 ALA A N 1
ATOM 750 C CA . ALA A 1 99 ? -6.976 9.126 8.536 1.00 87.75 99 ALA A CA 1
ATOM 751 C C . ALA A 1 99 ? -5.886 9.797 9.372 1.00 87.75 99 ALA A C 1
ATOM 753 O O . ALA A 1 99 ? -5.877 11.016 9.553 1.00 87.75 99 ALA A O 1
ATOM 754 N N . SER A 1 100 ? -4.953 8.989 9.859 1.00 86.56 100 SER A N 1
ATOM 755 C CA . SER A 1 100 ? -3.783 9.403 10.626 1.00 86.56 100 SER A CA 1
ATOM 756 C C . SER A 1 100 ? -2.535 8.787 10.007 1.00 86.56 100 SER A C 1
ATOM 758 O O . SER A 1 100 ? -2.537 7.614 9.641 1.00 86.56 100 SER A O 1
ATOM 760 N N . ILE A 1 101 ? -1.471 9.580 9.891 1.00 86.69 101 ILE A N 1
ATOM 761 C CA . ILE A 1 101 ? -0.151 9.102 9.473 1.00 86.69 101 ILE A CA 1
ATOM 762 C C . ILE A 1 101 ? 0.737 9.067 10.713 1.00 86.69 101 ILE A C 1
ATOM 764 O O . ILE A 1 101 ? 0.870 10.068 11.425 1.00 86.69 101 ILE A O 1
ATOM 768 N N . VAL A 1 102 ? 1.335 7.907 10.961 1.00 84.88 102 VAL A N 1
ATOM 769 C CA . VAL A 1 102 ? 2.013 7.582 12.213 1.00 84.88 102 VAL A CA 1
ATOM 770 C C . VAL A 1 102 ? 3.462 7.186 11.943 1.00 84.88 102 VAL A C 1
ATOM 772 O O . VAL A 1 102 ? 3.742 6.334 11.101 1.00 84.88 102 VAL A O 1
ATOM 775 N N . GLY A 1 103 ? 4.397 7.792 12.678 1.00 81.19 103 GLY A N 1
ATOM 776 C CA . GLY A 1 103 ? 5.816 7.440 12.652 1.00 81.19 103 GLY A CA 1
ATOM 777 C C . GLY A 1 103 ? 6.183 6.408 13.722 1.00 81.19 103 GLY A C 1
ATOM 778 O O . GLY A 1 103 ? 6.955 6.725 14.627 1.00 81.19 103 GLY A O 1
ATOM 779 N N . ALA A 1 104 ? 5.648 5.188 13.640 1.00 84.62 104 ALA A N 1
ATOM 780 C CA . ALA A 1 104 ? 5.873 4.119 14.622 1.00 84.62 104 ALA A CA 1
ATOM 781 C C . ALA A 1 104 ? 6.127 2.757 13.957 1.00 84.62 104 ALA A C 1
ATOM 783 O O . ALA A 1 104 ? 5.999 2.616 12.742 1.00 84.62 104 ALA A O 1
ATOM 784 N N . GLU A 1 105 ? 6.504 1.757 14.760 1.00 88.81 105 GLU A N 1
ATOM 785 C CA . GLU A 1 105 ? 6.610 0.380 14.274 1.00 88.81 105 GLU A CA 1
ATOM 786 C C . GLU A 1 105 ? 5.207 -0.141 13.910 1.00 88.81 105 GLU A C 1
ATOM 788 O O . GLU A 1 105 ? 4.314 -0.080 14.762 1.00 88.81 105 GLU A O 1
ATOM 793 N N . PRO A 1 106 ? 4.980 -0.656 12.687 1.00 89.88 106 PRO A N 1
ATOM 794 C CA . PRO A 1 106 ? 3.638 -1.009 12.222 1.00 89.88 106 PRO A CA 1
ATOM 795 C C . PRO A 1 106 ? 2.897 -1.995 13.131 1.00 89.88 106 PRO A C 1
ATOM 797 O O . PRO A 1 106 ? 1.722 -1.791 13.438 1.00 89.88 106 PRO A O 1
ATOM 800 N N . SER A 1 107 ? 3.588 -3.033 13.617 1.00 90.00 107 SER A N 1
ATOM 801 C CA . SER A 1 107 ? 2.982 -4.030 14.506 1.00 90.00 107 SER A CA 1
ATOM 802 C C . SER A 1 107 ? 2.581 -3.434 15.854 1.00 90.00 107 SER A C 1
ATOM 804 O O . SER A 1 107 ? 1.511 -3.754 16.356 1.00 90.00 107 SER A O 1
ATOM 806 N N . ALA A 1 108 ? 3.378 -2.511 16.402 1.00 91.00 108 ALA A N 1
ATOM 807 C CA . ALA A 1 108 ? 3.072 -1.859 17.674 1.00 91.00 108 ALA A CA 1
ATOM 808 C C . ALA A 1 108 ? 1.808 -0.989 17.591 1.00 91.00 108 ALA A C 1
ATOM 810 O O . ALA A 1 108 ? 1.087 -0.881 18.580 1.00 91.00 108 ALA A O 1
ATOM 811 N N . VAL A 1 109 ? 1.530 -0.395 16.421 1.00 91.06 109 VAL A N 1
ATOM 812 C CA . VAL A 1 109 ? 0.280 0.339 16.154 1.00 91.06 109 VAL A CA 1
ATOM 813 C C . VAL A 1 109 ? -0.894 -0.630 16.035 1.00 91.06 109 VAL A C 1
ATOM 815 O O . VAL A 1 109 ? -1.921 -0.418 16.672 1.00 91.06 109 VAL A O 1
ATOM 818 N N . ALA A 1 110 ? -0.745 -1.705 15.256 1.00 92.50 110 ALA A N 1
ATOM 819 C CA . ALA A 1 110 ? -1.800 -2.700 15.070 1.00 92.50 110 ALA A CA 1
ATOM 820 C C . ALA A 1 110 ? -2.205 -3.390 16.388 1.00 92.50 110 ALA A C 1
ATOM 822 O O . ALA A 1 110 ? -3.391 -3.603 16.627 1.00 92.50 110 ALA A O 1
ATOM 823 N N . GLU A 1 111 ? -1.240 -3.671 17.268 1.00 93.25 111 GLU A N 1
ATOM 824 C CA . GLU A 1 111 ? -1.448 -4.298 18.583 1.00 93.25 111 GLU A CA 1
ATOM 825 C C . GLU A 1 111 ? -2.268 -3.444 19.567 1.00 93.25 111 GLU A C 1
ATOM 827 O O . GLU A 1 111 ? -2.742 -3.969 20.572 1.00 93.25 111 GLU A O 1
ATOM 832 N N . GLN A 1 112 ? -2.467 -2.148 19.295 1.00 92.56 112 GLN A N 1
ATOM 833 C CA . GLN A 1 112 ? -3.314 -1.293 20.139 1.00 92.56 112 GLN A CA 1
ATOM 834 C C . GLN A 1 112 ? -4.812 -1.536 19.931 1.00 92.56 112 GLN A C 1
ATOM 836 O O . GLN A 1 112 ? -5.628 -1.095 20.739 1.00 92.56 112 GLN A O 1
ATOM 841 N N . PHE A 1 113 ? -5.187 -2.213 18.848 1.00 90.88 113 PHE A N 1
ATOM 842 C CA . PHE A 1 113 ? -6.577 -2.445 18.491 1.00 90.88 113 PHE A CA 1
ATOM 843 C C . PHE A 1 113 ? -6.980 -3.883 18.807 1.00 90.88 113 PHE A C 1
ATOM 845 O O . PHE A 1 113 ? -6.243 -4.836 18.552 1.00 90.88 113 PHE A O 1
ATOM 852 N N . THR A 1 114 ? -8.180 -4.044 19.363 1.00 89.19 114 THR A N 1
ATOM 853 C CA . THR A 1 114 ? -8.742 -5.373 19.638 1.00 89.19 114 THR A CA 1
ATOM 854 C C . THR A 1 114 ? -9.213 -6.016 18.331 1.00 89.19 114 THR A C 1
ATOM 856 O O . THR A 1 114 ? -9.632 -5.308 17.417 1.00 89.19 114 THR A O 1
ATOM 859 N N . ASP A 1 115 ? -9.139 -7.346 18.242 1.00 91.88 115 ASP A N 1
ATOM 860 C CA . ASP A 1 115 ? -9.586 -8.134 17.079 1.00 91.88 115 ASP A CA 1
ATOM 861 C C . ASP A 1 115 ? -8.919 -7.738 15.748 1.00 91.88 115 ASP A C 1
ATOM 863 O O . ASP A 1 115 ? -9.497 -7.884 14.672 1.00 91.88 115 ASP A O 1
ATOM 867 N N . MET A 1 116 ? -7.690 -7.221 15.826 1.00 95.25 116 MET A N 1
ATOM 868 C CA . MET A 1 116 ? -6.901 -6.820 14.670 1.00 95.25 116 MET A CA 1
ATOM 869 C C . MET A 1 116 ? -6.201 -8.034 14.043 1.00 95.25 116 MET A C 1
ATOM 871 O O . MET A 1 116 ? -5.385 -8.701 14.680 1.00 95.25 116 MET A O 1
ATOM 875 N N . GLU A 1 117 ? -6.485 -8.300 12.770 1.00 96.50 117 GLU A N 1
ATOM 876 C CA . GLU A 1 117 ? -5.907 -9.410 12.008 1.00 96.50 117 GLU A CA 1
ATOM 877 C C . GLU A 1 117 ? -5.136 -8.910 10.786 1.00 96.50 117 GLU A C 1
ATOM 879 O O . GLU A 1 117 ? -5.446 -7.861 10.235 1.00 96.50 117 GLU A O 1
ATOM 884 N N . ILE A 1 118 ? -4.137 -9.664 10.324 1.00 97.12 118 ILE A N 1
ATOM 885 C CA . ILE A 1 118 ? -3.444 -9.346 9.067 1.00 97.12 118 ILE A CA 1
ATOM 886 C C . ILE A 1 118 ? -4.323 -9.770 7.888 1.00 97.12 118 ILE A C 1
ATOM 888 O O . ILE A 1 118 ? -4.668 -10.950 7.773 1.00 97.12 118 ILE A O 1
ATOM 892 N N . ASP A 1 119 ? -4.590 -8.846 6.963 1.00 96.69 119 ASP A N 1
ATOM 893 C CA . ASP A 1 119 ? -5.154 -9.190 5.659 1.00 96.69 119 ASP A CA 1
ATOM 894 C C . ASP A 1 119 ? -4.076 -9.864 4.810 1.00 96.69 119 ASP A C 1
ATOM 896 O O . ASP A 1 119 ? -3.197 -9.220 4.240 1.00 96.69 119 ASP A O 1
ATOM 900 N N . ARG A 1 120 ? -4.132 -11.193 4.735 1.00 95.56 120 ARG A N 1
ATOM 901 C CA . ARG A 1 120 ? -3.129 -12.000 4.028 1.00 95.56 120 ARG A CA 1
ATOM 902 C C . ARG A 1 120 ? -3.167 -11.846 2.509 1.00 95.56 120 ARG A C 1
ATOM 904 O O . ARG A 1 120 ? -2.230 -12.305 1.866 1.00 95.56 120 ARG A O 1
ATOM 911 N N . VAL A 1 121 ? -4.229 -11.271 1.945 1.00 94.88 121 VAL A N 1
ATOM 912 C CA . VAL A 1 121 ? -4.351 -11.044 0.499 1.00 94.88 121 VAL A CA 1
ATOM 913 C C . VAL A 1 121 ? -3.623 -9.755 0.124 1.00 94.88 121 VAL A C 1
ATOM 915 O O . VAL A 1 121 ? -2.789 -9.761 -0.778 1.00 94.88 121 VAL A O 1
ATOM 918 N N . ALA A 1 122 ? -3.853 -8.680 0.881 1.00 94.38 122 ALA A N 1
ATOM 919 C CA . ALA A 1 122 ? -3.245 -7.369 0.644 1.00 94.38 122 ALA A CA 1
ATOM 920 C C . ALA A 1 122 ? -1.873 -7.164 1.325 1.00 94.38 122 ALA A C 1
ATOM 922 O O . ALA A 1 122 ? -1.304 -6.066 1.267 1.00 94.38 122 ALA A O 1
ATOM 923 N N . SER A 1 123 ? -1.331 -8.201 1.976 1.00 96.25 123 SER A N 1
ATOM 924 C CA . SER A 1 123 ? -0.073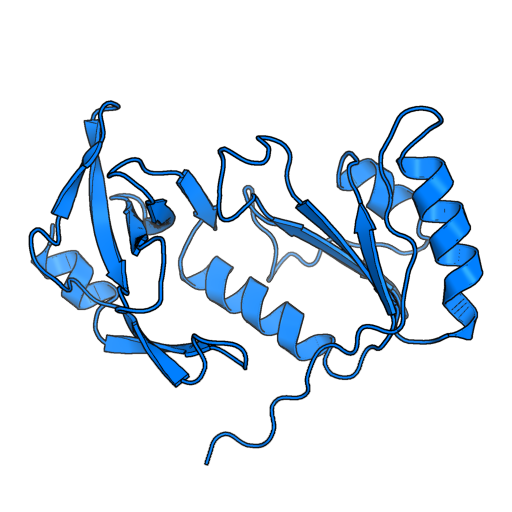 -8.132 2.731 1.00 96.25 123 SER A CA 1
ATOM 925 C C . SER A 1 123 ? 1.033 -9.007 2.157 1.00 96.25 123 SER A C 1
ATOM 927 O O . SER A 1 123 ? 0.845 -10.181 1.849 1.00 96.25 123 SER A O 1
ATOM 929 N N . GLY A 1 124 ? 2.233 -8.440 2.126 1.00 94.38 124 GLY A N 1
ATOM 930 C CA . GLY A 1 124 ? 3.492 -9.131 1.897 1.00 94.38 124 GLY A CA 1
ATOM 931 C C . GLY A 1 124 ? 4.556 -8.661 2.882 1.00 94.38 124 GLY A C 1
ATOM 932 O O . GLY A 1 124 ? 4.260 -8.176 3.973 1.00 94.38 124 GLY A O 1
ATOM 933 N N . ARG A 1 125 ? 5.819 -8.819 2.499 1.00 94.62 125 ARG A N 1
ATOM 934 C CA . ARG A 1 125 ? 6.978 -8.443 3.314 1.00 94.62 125 ARG A CA 1
ATOM 935 C C . ARG A 1 125 ? 7.233 -6.937 3.290 1.00 94.62 125 ARG A C 1
ATOM 937 O O . ARG A 1 125 ? 7.731 -6.408 4.277 1.00 94.62 125 ARG A O 1
ATOM 944 N N . LEU A 1 126 ? 6.976 -6.268 2.164 1.00 94.25 126 LEU A N 1
ATOM 945 C CA . LEU A 1 126 ? 7.258 -4.832 2.013 1.00 94.25 126 LEU A CA 1
ATOM 946 C C . LEU A 1 126 ? 6.092 -3.944 2.451 1.00 94.25 126 LEU A C 1
ATOM 948 O O . LEU A 1 126 ? 6.328 -2.858 2.969 1.00 94.25 126 LEU A O 1
ATOM 952 N N . ALA A 1 127 ? 4.862 -4.413 2.254 1.00 95.31 127 ALA A N 1
ATOM 953 C CA . ALA A 1 127 ? 3.643 -3.694 2.588 1.00 95.31 127 ALA A CA 1
ATOM 954 C C . ALA A 1 127 ? 2.668 -4.615 3.325 1.00 95.31 127 ALA A C 1
ATOM 956 O O . ALA A 1 127 ? 2.561 -5.794 2.987 1.00 95.31 127 ALA A O 1
ATOM 957 N N . THR A 1 128 ? 1.948 -4.102 4.318 1.00 97.19 128 THR A N 1
ATOM 958 C CA . THR A 1 128 ? 1.078 -4.920 5.176 1.00 97.19 128 THR A CA 1
ATOM 959 C C . THR A 1 128 ? -0.190 -4.167 5.546 1.00 97.19 128 THR A C 1
ATOM 961 O O . THR A 1 128 ? -0.146 -2.969 5.812 1.00 97.19 128 THR A O 1
ATOM 964 N N . TRP A 1 129 ? -1.306 -4.889 5.581 1.00 97.38 129 TRP A N 1
ATOM 965 C CA . TRP A 1 129 ? -2.599 -4.426 6.060 1.00 97.38 129 TRP A CA 1
ATOM 966 C C . TRP A 1 129 ? -3.022 -5.207 7.296 1.00 97.38 129 TRP A C 1
ATOM 968 O O . TRP A 1 129 ? -2.937 -6.437 7.337 1.00 97.38 129 TRP A O 1
ATOM 978 N N . TRP A 1 130 ? -3.551 -4.478 8.270 1.00 97.38 130 TRP A N 1
ATOM 979 C CA . TRP A 1 130 ? -4.274 -5.021 9.403 1.00 97.38 130 TRP A CA 1
ATOM 980 C C . TRP A 1 130 ? -5.716 -4.520 9.401 1.00 97.38 130 TRP A C 1
ATOM 982 O O . TRP A 1 130 ? -5.994 -3.360 9.073 1.00 97.38 130 TRP A O 1
ATOM 992 N N . ILE A 1 131 ? -6.637 -5.407 9.765 1.00 96.31 131 ILE A N 1
ATOM 993 C CA . ILE A 1 131 ? -8.075 -5.200 9.681 1.00 96.31 131 ILE A CA 1
ATOM 994 C C . ILE A 1 131 ? -8.758 -5.523 11.013 1.00 96.31 131 ILE A C 1
ATOM 996 O O . ILE A 1 131 ? -8.531 -6.575 11.598 1.00 96.31 131 ILE A O 1
ATOM 1000 N N . ALA A 1 132 ? -9.618 -4.613 11.468 1.00 94.50 132 ALA A N 1
ATOM 1001 C CA . ALA A 1 132 ? -10.532 -4.792 12.597 1.00 94.50 132 ALA A CA 1
ATOM 1002 C C . ALA A 1 132 ? -11.885 -4.126 12.269 1.00 94.50 132 ALA A C 1
ATOM 1004 O O . ALA A 1 132 ? -11.972 -3.342 11.319 1.00 94.50 132 ALA A O 1
ATOM 1005 N N . PRO A 1 133 ? -12.984 -4.386 12.990 1.00 92.25 133 PRO A N 1
ATOM 1006 C CA . PRO A 1 133 ? -14.233 -3.652 12.768 1.00 92.25 133 PRO A CA 1
ATOM 1007 C C . PRO A 1 133 ? -14.026 -2.127 12.881 1.00 92.25 133 PRO A C 1
ATOM 1009 O O . PRO A 1 133 ? -13.554 -1.642 13.902 1.00 92.25 133 PRO A O 1
ATOM 1012 N N . GLY A 1 134 ? -14.335 -1.371 11.820 1.00 92.06 134 GLY A N 1
ATOM 1013 C CA . GLY A 1 134 ? -14.250 0.101 11.795 1.00 92.06 134 GLY A CA 1
ATOM 1014 C C . GLY A 1 134 ? -12.842 0.719 11.765 1.00 92.06 134 GLY A C 1
ATOM 1015 O O . GLY A 1 134 ? -12.731 1.939 11.640 1.00 92.06 134 GLY A O 1
ATOM 1016 N N . VAL A 1 135 ? -11.775 -0.091 11.830 1.00 94.25 135 VAL A N 1
ATOM 1017 C CA . VAL A 1 135 ? -10.375 0.369 11.792 1.00 94.25 135 VAL A CA 1
ATOM 1018 C C . VAL A 1 135 ? -9.569 -0.433 10.774 1.00 94.25 135 VAL A C 1
ATOM 1020 O O . VAL A 1 135 ? -9.725 -1.650 10.625 1.00 94.25 135 VAL A O 1
ATOM 1023 N N . ARG A 1 136 ? -8.679 0.247 10.058 1.00 95.38 136 ARG A N 1
ATOM 1024 C CA . ARG A 1 136 ? -7.644 -0.381 9.235 1.00 95.38 136 ARG A CA 1
ATOM 1025 C C . ARG A 1 136 ? -6.305 0.251 9.558 1.00 95.38 136 ARG A C 1
ATOM 1027 O O . ARG A 1 136 ? -6.227 1.456 9.784 1.00 95.38 136 ARG A O 1
ATOM 1034 N N . VAL A 1 137 ? -5.254 -0.553 9.542 1.00 95.44 137 VAL A N 1
ATOM 1035 C CA . VAL A 1 137 ? -3.876 -0.066 9.592 1.00 95.44 137 VAL A CA 1
ATOM 1036 C C . VAL A 1 137 ? -3.188 -0.551 8.329 1.00 95.44 137 VAL A C 1
ATOM 1038 O O . VAL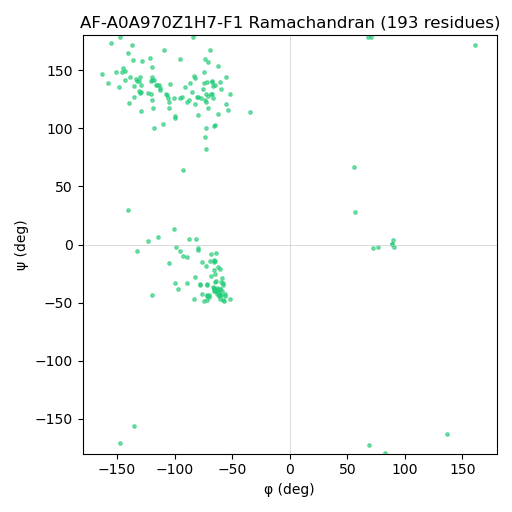 A 1 137 ? -3.271 -1.728 7.998 1.00 95.44 137 VAL A O 1
ATOM 1041 N N . SER A 1 138 ? -2.523 0.341 7.613 1.00 95.75 138 SER A N 1
ATOM 1042 C CA . SER A 1 138 ? -1.691 0.000 6.464 1.00 95.75 138 SER A CA 1
ATOM 1043 C C . SER A 1 138 ? -0.264 0.447 6.730 1.00 95.75 138 SER A C 1
ATOM 1045 O O . SER A 1 138 ? -0.032 1.479 7.362 1.00 95.75 138 SER A O 1
ATOM 1047 N N . SER A 1 139 ? 0.700 -0.330 6.256 1.00 95.25 139 SER A N 1
ATOM 1048 C CA . SER A 1 139 ? 2.103 0.042 6.248 1.00 95.25 139 SER A CA 1
ATOM 1049 C C . SER A 1 139 ? 2.708 -0.178 4.874 1.00 95.25 139 SER A C 1
ATOM 1051 O O . SER A 1 139 ? 2.562 -1.254 4.295 1.00 95.25 139 SER A O 1
ATOM 1053 N N . THR A 1 140 ? 3.404 0.838 4.368 1.00 92.69 140 THR A N 1
ATOM 1054 C CA . THR A 1 140 ? 4.093 0.808 3.072 1.00 92.69 140 THR A CA 1
ATOM 1055 C C . THR A 1 140 ? 5.414 1.565 3.145 1.00 92.69 140 THR A C 1
ATOM 1057 O O . THR A 1 140 ? 5.501 2.561 3.869 1.00 92.69 140 THR A O 1
ATOM 1060 N N . PRO A 1 141 ? 6.448 1.193 2.374 1.00 92.44 141 PRO A N 1
ATOM 1061 C CA . PRO A 1 141 ? 7.654 2.003 2.267 1.00 92.44 141 PRO A CA 1
ATOM 1062 C C . PRO A 1 141 ? 7.330 3.380 1.669 1.00 92.44 141 PRO A C 1
ATOM 1064 O O . PRO A 1 141 ? 6.368 3.532 0.913 1.00 92.44 141 PRO A O 1
ATOM 1067 N N . TYR A 1 142 ? 8.136 4.396 1.983 1.00 86.12 142 TYR A N 1
ATOM 1068 C CA . TYR A 1 142 ? 7.972 5.708 1.358 1.00 86.12 142 TYR A CA 1
ATOM 1069 C C . TYR A 1 142 ? 8.252 5.631 -0.141 1.00 86.12 142 TYR A C 1
ATOM 1071 O O . TYR A 1 142 ? 9.272 5.087 -0.564 1.00 86.12 142 TYR A O 1
ATOM 1079 N N . LEU A 1 143 ? 7.409 6.303 -0.931 1.00 82.06 143 LEU A N 1
ATOM 1080 C CA . LEU A 1 143 ? 7.663 6.503 -2.357 1.00 82.06 143 LEU A CA 1
ATOM 1081 C C . LEU A 1 143 ? 8.999 7.224 -2.599 1.00 82.06 143 LEU A C 1
ATOM 1083 O O . LEU A 1 143 ? 9.670 6.962 -3.589 1.00 82.06 143 LEU A O 1
ATOM 1087 N N . ASN A 1 144 ? 9.400 8.132 -1.704 1.00 84.69 144 ASN A N 1
ATOM 1088 C CA . ASN A 1 144 ? 10.729 8.734 -1.717 1.00 84.69 144 ASN A CA 1
ATOM 1089 C C . ASN A 1 144 ? 11.547 8.235 -0.513 1.00 84.69 144 ASN A C 1
ATOM 1091 O O . ASN A 1 144 ? 11.357 8.744 0.596 1.00 84.69 144 ASN A O 1
ATOM 1095 N N . PRO A 1 145 ? 12.498 7.307 -0.708 1.00 82.31 145 PRO A N 1
ATOM 1096 C CA . PRO A 1 145 ? 13.288 6.732 0.384 1.00 82.31 145 PRO A CA 1
ATOM 1097 C C . PRO A 1 145 ? 14.215 7.754 1.063 1.00 82.31 145 PRO A C 1
ATOM 1099 O O . PRO A 1 145 ? 14.717 7.499 2.154 1.00 82.31 145 PRO A O 1
ATOM 1102 N N . ARG A 1 146 ? 14.452 8.927 0.449 1.00 83.94 146 ARG A N 1
ATOM 1103 C CA . ARG A 1 146 ? 15.237 10.012 1.067 1.00 83.94 146 ARG A CA 1
ATOM 1104 C C . ARG A 1 146 ? 14.481 10.717 2.192 1.00 83.94 146 ARG A C 1
ATOM 1106 O O . ARG A 1 146 ? 15.113 11.407 2.984 1.00 83.94 146 ARG A O 1
ATOM 1113 N N . VAL A 1 147 ? 13.153 10.575 2.242 1.00 81.56 147 VAL A N 1
ATOM 1114 C CA . VAL A 1 147 ? 12.319 11.142 3.311 1.00 81.56 147 VAL A CA 1
ATOM 1115 C C . VAL A 1 147 ? 12.488 10.332 4.592 1.00 81.56 147 VAL A C 1
ATOM 1117 O O . VAL A 1 147 ? 12.717 10.901 5.653 1.00 81.56 147 VAL A O 1
ATOM 1120 N N . SER A 1 148 ? 12.394 9.005 4.496 1.00 82.75 148 SER A N 1
ATOM 1121 C CA . SER A 1 148 ? 12.555 8.094 5.627 1.00 82.75 148 SER A CA 1
ATOM 1122 C C . SER A 1 148 ? 12.809 6.671 5.135 1.00 82.75 148 SER A C 1
ATOM 1124 O O . SER A 1 148 ? 12.267 6.249 4.114 1.00 82.75 148 SER A O 1
ATOM 1126 N N . SER A 1 149 ? 13.607 5.920 5.896 1.00 80.38 149 SER A N 1
ATOM 1127 C CA . SER A 1 149 ? 13.811 4.480 5.708 1.00 80.38 149 SER A CA 1
ATOM 1128 C C . SER A 1 149 ? 12.814 3.619 6.488 1.00 80.38 149 SER A C 1
ATOM 1130 O O . SER A 1 149 ? 12.764 2.408 6.282 1.00 80.38 149 SER A O 1
ATOM 1132 N N . ARG A 1 150 ? 12.031 4.220 7.393 1.00 84.50 150 ARG A N 1
ATOM 1133 C CA . ARG A 1 150 ? 10.942 3.528 8.089 1.00 84.50 150 ARG A CA 1
ATOM 1134 C C . ARG A 1 150 ? 9.703 3.504 7.198 1.00 84.50 150 ARG A C 1
ATOM 1136 O O . ARG A 1 150 ? 9.456 4.508 6.532 1.00 84.50 150 ARG A O 1
ATOM 1143 N N . PRO A 1 151 ? 8.910 2.422 7.203 1.00 88.62 151 PRO A N 1
ATOM 1144 C CA . PRO A 1 151 ? 7.620 2.415 6.532 1.00 88.62 151 PRO A CA 1
ATOM 1145 C C . PRO A 1 151 ? 6.725 3.556 7.024 1.00 88.62 151 PRO A C 1
ATOM 1147 O O . PRO A 1 151 ? 6.735 3.910 8.203 1.00 88.62 151 PRO A O 1
ATOM 1150 N N . GLN A 1 152 ? 5.934 4.117 6.118 1.00 88.56 152 GLN A N 1
ATOM 1151 C CA . GLN A 1 152 ? 4.807 4.962 6.471 1.00 88.56 152 GLN A CA 1
ATOM 1152 C C . GLN A 1 152 ? 3.701 4.067 7.035 1.00 88.56 152 GLN A C 1
ATOM 1154 O O . GLN A 1 152 ? 3.350 3.069 6.407 1.00 88.56 152 GLN A O 1
ATOM 1159 N N . VAL A 1 153 ? 3.159 4.415 8.204 1.00 92.50 153 VAL A N 1
ATOM 1160 C CA . VAL A 1 153 ? 1.990 3.744 8.785 1.00 92.50 153 VAL A CA 1
ATOM 1161 C C . VAL A 1 153 ? 0.793 4.674 8.675 1.00 92.50 153 VAL A C 1
ATOM 1163 O O . VAL A 1 153 ? 0.877 5.842 9.055 1.00 92.50 153 VAL A O 1
ATOM 1166 N N . ILE A 1 154 ? -0.313 4.162 8.147 1.00 92.44 154 ILE A N 1
ATOM 1167 C CA . ILE A 1 154 ? -1.565 4.895 7.995 1.00 92.44 154 ILE A CA 1
ATOM 1168 C C . ILE A 1 154 ? -2.642 4.164 8.785 1.00 92.44 154 ILE A C 1
ATOM 1170 O O . ILE A 1 154 ? -2.880 2.980 8.565 1.00 92.44 154 ILE A O 1
ATOM 1174 N N . VAL A 1 155 ? -3.296 4.878 9.696 1.00 93.00 155 VAL A N 1
ATOM 1175 C CA . VAL A 1 155 ? -4.451 4.391 10.451 1.00 93.00 155 VAL A CA 1
ATOM 1176 C C . VAL A 1 155 ? -5.698 5.043 9.876 1.00 93.00 155 VAL A C 1
ATOM 1178 O O . VAL A 1 155 ? -5.788 6.269 9.816 1.00 93.00 155 VAL A O 1
ATOM 1181 N N . LEU A 1 156 ? -6.646 4.222 9.442 1.00 93.38 156 LEU A N 1
ATOM 1182 C CA . LEU A 1 156 ? -7.907 4.636 8.840 1.00 93.38 156 LEU A CA 1
ATOM 1183 C C . LEU A 1 156 ? -9.049 4.250 9.770 1.00 93.38 156 LEU A C 1
ATOM 1185 O O . LEU A 1 156 ? -9.075 3.137 10.302 1.00 93.38 156 LEU A O 1
ATOM 1189 N N . VAL A 1 157 ? -10.004 5.158 9.928 1.00 92.38 157 VAL A N 1
ATOM 1190 C CA . VAL A 1 157 ? -11.152 4.991 10.817 1.00 92.38 157 VAL A CA 1
ATOM 1191 C C . VAL A 1 157 ? -12.428 5.331 10.061 1.00 92.38 157 VAL A C 1
ATOM 1193 O O . VAL A 1 157 ? -12.518 6.348 9.365 1.00 92.38 157 VAL A O 1
ATOM 1196 N N . GLN A 1 158 ? -13.411 4.446 10.180 1.00 91.06 158 GLN A N 1
ATOM 1197 C CA . GLN A 1 158 ? -14.666 4.559 9.448 1.00 91.06 158 GLN A CA 1
ATOM 1198 C C . GLN A 1 158 ? -15.599 5.619 10.048 1.00 91.06 158 GLN A C 1
ATOM 1200 O O . GLN A 1 158 ? -16.213 6.381 9.302 1.00 91.06 158 GLN A O 1
ATOM 1205 N N . ASP A 1 159 ? -15.707 5.652 11.378 1.00 88.38 159 ASP A N 1
ATOM 1206 C CA . ASP A 1 159 ? -16.686 6.445 12.128 1.00 88.38 159 ASP A CA 1
ATOM 1207 C C . ASP A 1 159 ? -15.990 7.455 13.055 1.00 88.38 159 ASP A C 1
ATOM 1209 O O . ASP A 1 159 ? -14.978 7.147 13.688 1.00 88.38 159 ASP A O 1
ATOM 1213 N N . GLU A 1 160 ? -16.564 8.654 13.162 1.00 87.62 160 GLU A N 1
ATOM 1214 C CA . GLU A 1 160 ? -16.103 9.723 14.052 1.00 87.62 160 GLU A CA 1
ATOM 1215 C C . GLU A 1 160 ? -16.086 9.280 15.514 1.00 87.62 160 GLU A C 1
ATOM 1217 O O . GLU A 1 160 ? -15.191 9.652 16.270 1.00 87.62 160 GLU A O 1
ATOM 1222 N N . LEU A 1 161 ? -17.048 8.440 15.907 1.00 89.38 161 LEU A N 1
ATOM 1223 C CA . LEU A 1 161 ? -17.183 7.962 17.283 1.00 89.38 161 LEU A CA 1
ATOM 1224 C C . LEU A 1 161 ? -15.973 7.147 17.759 1.00 89.38 161 LEU A C 1
ATOM 1226 O O . LEU A 1 161 ? -15.773 7.010 18.960 1.00 89.38 161 LEU A O 1
ATOM 1230 N N . MET A 1 162 ? -15.165 6.624 16.833 1.00 88.12 162 MET A N 1
ATOM 1231 C CA . MET A 1 162 ? -13.972 5.827 17.131 1.00 88.12 162 MET A CA 1
ATOM 1232 C C . MET A 1 162 ? -12.682 6.661 17.137 1.00 88.12 162 MET A C 1
ATOM 1234 O O . MET A 1 162 ? -11.609 6.142 17.444 1.00 88.12 162 MET A O 1
ATOM 1238 N N . VAL A 1 163 ? -12.749 7.946 16.770 1.00 88.06 163 VAL A N 1
ATOM 1239 C CA . VAL A 1 163 ? -11.562 8.792 16.569 1.00 88.06 163 VAL A CA 1
ATOM 1240 C C . VAL A 1 163 ? -10.782 9.010 17.860 1.00 88.06 163 VAL A C 1
ATOM 1242 O O . VAL A 1 163 ? -9.552 9.003 17.821 1.00 88.06 163 VAL A O 1
ATOM 1245 N N . ASP A 1 164 ? -11.465 9.205 18.987 1.00 87.12 164 ASP A N 1
ATOM 1246 C CA . ASP A 1 164 ? -10.795 9.449 20.267 1.00 87.12 164 ASP A CA 1
ATOM 1247 C C . ASP A 1 164 ? -10.084 8.184 20.776 1.00 87.12 164 ASP A C 1
ATOM 1249 O O . ASP A 1 164 ? -8.904 8.261 21.120 1.00 87.12 164 ASP A O 1
ATOM 1253 N N . ASP A 1 165 ? -10.725 7.015 20.688 1.00 86.94 165 ASP A N 1
ATOM 1254 C CA . ASP A 1 165 ? -10.106 5.725 21.032 1.00 86.94 165 ASP A CA 1
ATOM 1255 C C . ASP A 1 165 ? -8.876 5.444 20.150 1.00 86.94 165 ASP A C 1
ATOM 1257 O O . ASP A 1 165 ? -7.807 5.059 20.630 1.00 86.94 165 ASP A O 1
ATOM 1261 N N . VAL A 1 166 ? -8.988 5.703 18.842 1.00 86.81 166 VAL A N 1
ATOM 1262 C CA . VAL A 1 166 ? -7.872 5.556 17.895 1.00 86.81 166 VAL A CA 1
ATOM 1263 C C . VAL A 1 166 ? -6.761 6.560 18.191 1.00 86.81 166 VAL A C 1
ATOM 1265 O O . VAL A 1 166 ? -5.581 6.223 18.090 1.00 86.81 166 VAL A O 1
ATOM 1268 N N . ARG A 1 167 ? -7.101 7.795 18.570 1.00 87.44 167 ARG A N 1
ATOM 1269 C CA . ARG A 1 167 ? -6.117 8.810 18.953 1.00 87.44 167 ARG A CA 1
ATOM 1270 C C . ARG A 1 167 ? -5.309 8.348 20.162 1.00 87.44 167 ARG A C 1
ATOM 1272 O O . ARG A 1 167 ? -4.084 8.463 20.133 1.00 87.44 167 ARG A O 1
ATOM 1279 N N . GLU A 1 168 ? -5.967 7.827 21.193 1.00 88.00 168 GLU A N 1
ATOM 1280 C CA . GLU A 1 168 ? -5.297 7.293 22.382 1.00 88.00 168 GLU A CA 1
ATOM 1281 C C . GLU A 1 168 ? -4.387 6.106 22.038 1.00 88.00 168 GLU A C 1
ATOM 1283 O O . GLU A 1 168 ? -3.223 6.089 22.445 1.00 88.00 168 GLU A O 1
ATOM 1288 N N . ALA A 1 169 ? -4.867 5.177 21.206 1.00 86.81 169 ALA A N 1
ATOM 1289 C CA . ALA A 1 169 ? -4.081 4.057 20.692 1.00 86.81 169 ALA A CA 1
ATOM 1290 C C . ALA A 1 169 ? -2.825 4.523 19.930 1.00 86.81 169 ALA A C 1
ATOM 1292 O O . ALA A 1 169 ? -1.714 4.062 20.195 1.00 86.81 169 ALA A O 1
ATOM 1293 N N . VAL A 1 170 ? -2.961 5.492 19.020 1.00 85.44 170 VAL A N 1
ATOM 1294 C CA . VAL A 1 170 ? -1.823 6.049 18.271 1.00 85.44 170 VAL A CA 1
ATOM 1295 C C . VAL A 1 170 ? -0.804 6.697 19.213 1.00 85.44 170 VAL A C 1
ATOM 1297 O O . VAL A 1 170 ? 0.395 6.466 19.059 1.00 85.44 170 VAL A O 1
ATOM 1300 N N . ILE A 1 171 ? -1.248 7.456 20.220 1.00 87.12 171 ILE A N 1
ATOM 1301 C CA . ILE A 1 171 ? -0.352 8.049 21.231 1.00 87.12 171 ILE A CA 1
ATOM 1302 C C . ILE A 1 171 ? 0.415 6.955 21.983 1.00 87.12 171 ILE A C 1
ATOM 1304 O O . ILE A 1 171 ? 1.627 7.080 22.183 1.00 87.12 171 ILE A O 1
ATOM 1308 N N . ALA A 1 172 ? -0.272 5.878 22.370 1.00 86.81 172 ALA A N 1
ATOM 1309 C CA . ALA A 1 172 ? 0.340 4.754 23.066 1.00 86.81 172 ALA A CA 1
ATOM 1310 C C . ALA A 1 172 ? 1.416 4.056 22.212 1.00 86.81 172 ALA A C 1
ATOM 1312 O O . ALA A 1 172 ? 2.491 3.747 22.727 1.00 86.81 172 ALA A O 1
ATOM 1313 N N . ALA A 1 173 ? 1.171 3.874 20.910 1.00 86.81 173 ALA A N 1
ATOM 1314 C CA . ALA A 1 173 ? 2.108 3.213 19.997 1.00 86.81 173 ALA A CA 1
ATOM 1315 C C . ALA A 1 173 ? 3.356 4.053 19.666 1.00 86.81 173 ALA A C 1
ATOM 1317 O O . ALA A 1 173 ? 4.443 3.516 19.454 1.00 86.81 173 ALA A O 1
ATOM 1318 N N . VAL A 1 174 ? 3.206 5.376 19.599 1.00 83.38 174 VAL A N 1
ATOM 1319 C CA . VAL A 1 174 ? 4.260 6.310 19.164 1.00 83.38 174 VAL A CA 1
ATOM 1320 C C . VAL A 1 174 ? 5.230 6.647 20.302 1.00 83.38 174 VAL A C 1
ATOM 1322 O O . VAL A 1 174 ? 6.411 6.928 20.069 1.00 83.38 174 VAL A O 1
ATOM 1325 N N . GLY A 1 175 ? 4.752 6.582 21.546 1.00 74.69 175 GLY A N 1
ATOM 1326 C CA . GLY A 1 175 ? 5.534 6.916 22.730 1.00 74.69 175 GLY A CA 1
ATOM 1327 C C . GLY A 1 175 ? 5.890 8.412 22.832 1.00 74.69 175 GLY A C 1
ATOM 1328 O O . GLY A 1 175 ? 5.557 9.216 21.963 1.00 74.69 175 GLY A O 1
ATOM 1329 N N . PRO A 1 176 ? 6.593 8.825 23.904 1.00 63.00 176 PRO A N 1
ATOM 1330 C CA . PRO A 1 176 ? 6.794 10.239 24.254 1.00 63.00 176 PRO A CA 1
ATOM 1331 C C . PRO A 1 176 ? 7.692 11.039 23.295 1.00 63.00 176 PRO A C 1
ATOM 1333 O O . PRO A 1 176 ? 7.818 12.250 23.453 1.00 63.00 176 PRO A O 1
ATOM 1336 N N . SER A 1 177 ? 8.347 10.384 22.337 1.00 60.69 177 SER A N 1
ATOM 1337 C CA . SER A 1 177 ? 9.313 11.001 21.420 1.00 60.69 177 SER A CA 1
ATOM 1338 C C . SER A 1 177 ? 8.969 10.827 19.942 1.00 60.69 177 SER A C 1
ATOM 1340 O O . SER A 1 177 ? 9.790 11.180 19.099 1.00 60.69 177 SER A O 1
ATOM 1342 N N . GLY A 1 178 ? 7.838 10.204 19.615 1.00 60.34 178 GLY A N 1
ATOM 1343 C CA . GLY A 1 178 ? 7.489 9.928 18.229 1.00 60.34 178 GLY A CA 1
ATOM 1344 C C . GLY A 1 178 ? 6.574 10.995 17.625 1.00 60.34 178 GLY A C 1
ATOM 1345 O O . GLY A 1 178 ? 5.912 11.759 18.329 1.00 60.34 178 GLY A O 1
ATOM 1346 N N . GLU A 1 179 ? 6.560 11.051 16.297 1.00 66.06 179 GLU A N 1
ATOM 1347 C CA . GLU A 1 179 ? 5.714 11.965 15.534 1.00 66.06 179 GLU A CA 1
ATOM 1348 C C . GLU A 1 179 ? 4.406 11.266 15.150 1.00 66.06 179 GLU A C 1
ATOM 1350 O O . GLU A 1 179 ? 4.408 10.182 14.558 1.00 66.06 179 GLU A O 1
ATOM 1355 N N . ALA A 1 180 ? 3.280 11.901 15.474 1.00 66.31 180 ALA A N 1
ATOM 1356 C CA . ALA A 1 180 ? 1.953 11.442 15.091 1.00 66.31 180 ALA A CA 1
ATOM 1357 C C . ALA A 1 180 ? 1.127 12.617 14.573 1.00 66.31 180 ALA A C 1
ATOM 1359 O O . ALA A 1 180 ? 0.970 13.628 15.261 1.00 66.31 180 ALA A O 1
ATOM 1360 N N . ALA A 1 181 ? 0.565 12.470 13.376 1.00 70.31 181 ALA A N 1
ATOM 1361 C CA . ALA A 1 181 ? -0.545 13.304 12.945 1.00 70.31 181 ALA A CA 1
ATOM 1362 C C . ALA A 1 181 ? -1.836 12.638 13.416 1.00 70.31 181 ALA A C 1
ATOM 1364 O O . ALA A 1 181 ? -2.069 11.474 13.109 1.00 70.31 181 ALA A O 1
ATOM 1365 N N . PHE A 1 182 ? -2.674 13.338 14.173 1.00 75.19 182 PHE A N 1
ATOM 1366 C CA . PHE A 1 182 ? -3.929 12.764 14.662 1.00 75.19 182 PHE A CA 1
ATOM 1367 C C . PHE A 1 182 ? -4.947 12.571 13.536 1.00 75.19 182 PHE A C 1
ATOM 1369 O O . PHE A 1 182 ? -4.853 13.284 12.534 1.00 75.19 182 PHE A O 1
ATOM 1376 N N . PRO A 1 183 ? -5.923 11.652 13.699 1.00 73.81 183 PRO A N 1
ATOM 1377 C CA . PRO A 1 183 ? -6.979 11.488 12.714 1.00 73.81 183 PRO A CA 1
ATOM 1378 C C . PRO A 1 183 ? -7.662 12.832 12.448 1.00 73.81 183 PRO A C 1
ATOM 1380 O O . PRO A 1 183 ? -8.227 13.443 13.359 1.00 73.81 183 PRO A O 1
ATOM 1383 N N . GLY A 1 184 ? -7.530 13.313 11.216 1.00 64.50 184 GLY A N 1
ATOM 1384 C CA . GLY A 1 184 ? -8.208 14.501 10.707 1.00 64.50 184 GLY A CA 1
ATOM 1385 C C . GLY A 1 184 ? -9.275 14.105 9.695 1.00 64.50 184 GLY A C 1
ATOM 1386 O O . GLY A 1 184 ? -9.289 12.961 9.242 1.00 64.50 184 GLY A O 1
ATOM 1387 N N . ASP A 1 185 ? -10.147 15.048 9.334 1.00 59.38 185 ASP A N 1
ATOM 1388 C CA . ASP A 1 185 ? -11.163 14.853 8.292 1.00 59.38 185 ASP A CA 1
ATOM 1389 C C . ASP A 1 185 ? -10.476 14.840 6.912 1.00 59.38 185 ASP A C 1
ATOM 1391 O O . ASP A 1 185 ? -10.330 15.855 6.228 1.00 59.38 185 ASP A O 1
ATOM 1395 N N . LEU A 1 186 ? -9.935 13.677 6.563 1.00 61.78 186 LEU A N 1
ATOM 1396 C CA . LEU A 1 186 ? -9.342 13.339 5.279 1.00 61.78 186 LEU A CA 1
ATOM 1397 C C . LEU A 1 186 ? -10.177 12.203 4.706 1.00 61.78 186 LEU A C 1
ATOM 1399 O O . LEU A 1 186 ? -10.026 11.041 5.077 1.00 61.78 186 LEU A O 1
ATOM 1403 N N . THR A 1 187 ? -11.075 12.549 3.789 1.00 62.16 187 THR A N 1
ATOM 1404 C CA . THR A 1 187 ? -11.898 11.546 3.118 1.00 62.16 187 THR A CA 1
ATOM 1405 C C . THR A 1 187 ? -11.059 10.773 2.111 1.00 62.16 187 THR A C 1
ATOM 1407 O O . THR A 1 187 ? -10.484 11.372 1.201 1.00 62.16 187 THR A O 1
ATOM 1410 N N . VAL A 1 188 ? -11.029 9.444 2.237 1.00 63.91 188 VAL A N 1
ATOM 1411 C CA . VAL A 1 188 ? -10.547 8.565 1.168 1.00 63.91 188 VAL A CA 1
ATOM 1412 C C . VAL A 1 188 ? -11.489 8.763 -0.025 1.00 63.91 188 VAL A C 1
ATOM 1414 O O . VAL A 1 188 ? -12.677 8.430 0.089 1.00 63.91 188 VAL A O 1
ATOM 1417 N N . PRO A 1 189 ? -11.017 9.347 -1.142 1.00 59.62 189 PRO A N 1
ATOM 1418 C CA . PRO A 1 189 ? -11.886 9.714 -2.250 1.00 59.62 189 PRO A CA 1
ATOM 1419 C C . PRO A 1 189 ? -12.590 8.473 -2.803 1.00 59.62 189 PRO A C 1
ATOM 1421 O O . PRO A 1 189 ? -11.969 7.431 -3.009 1.00 59.62 189 PRO A O 1
ATOM 1424 N N . ALA A 1 190 ? -13.898 8.590 -3.034 1.00 57.00 190 ALA A N 1
ATOM 1425 C CA . ALA A 1 190 ? -14.663 7.548 -3.706 1.00 57.00 190 ALA A CA 1
ATOM 1426 C C . ALA A 1 190 ? -14.221 7.443 -5.175 1.00 57.00 190 ALA A C 1
ATOM 1428 O O . ALA A 1 190 ? -14.010 8.473 -5.821 1.00 57.00 190 ALA A O 1
ATOM 1429 N N . VAL A 1 191 ? -14.134 6.223 -5.724 1.00 55.84 191 VAL A N 1
ATOM 1430 C CA . VAL A 1 191 ? -14.115 6.049 -7.182 1.00 55.84 191 VAL A CA 1
ATOM 1431 C C . VAL A 1 191 ? -15.477 6.515 -7.678 1.00 55.84 191 VAL A C 1
ATOM 1433 O O . VAL A 1 191 ? -16.477 5.817 -7.539 1.00 55.84 191 VAL A O 1
ATOM 1436 N N . THR A 1 192 ? -15.545 7.716 -8.238 1.00 49.56 192 THR A N 1
ATOM 1437 C CA . THR A 1 192 ? -16.648 8.050 -9.137 1.00 49.56 192 THR A CA 1
ATOM 1438 C C . THR A 1 192 ? -16.456 7.216 -10.394 1.00 49.56 192 THR A C 1
ATOM 1440 O O . THR A 1 192 ? -15.338 7.203 -10.908 1.00 49.56 192 THR A O 1
ATOM 1443 N N . ASP A 1 193 ? -17.502 6.512 -10.842 1.00 41.31 193 ASP A N 1
ATOM 1444 C CA . ASP A 1 193 ? -17.468 5.613 -12.003 1.00 41.31 193 ASP A CA 1
ATOM 1445 C C . ASP A 1 193 ? -16.535 6.138 -13.101 1.00 41.31 193 ASP A C 1
ATOM 1447 O O . ASP A 1 193 ? -16.764 7.200 -13.687 1.00 41.31 193 ASP A O 1
ATOM 1451 N N . VAL A 1 194 ? -15.456 5.393 -13.346 1.00 43.34 194 VAL A N 1
ATOM 1452 C CA . VAL A 1 194 ? -14.545 5.649 -14.460 1.00 43.34 194 VAL A CA 1
ATOM 1453 C C . VAL A 1 194 ? -15.290 5.209 -15.718 1.00 43.34 194 VAL A C 1
ATOM 1455 O O . VAL A 1 194 ? -15.311 4.025 -16.051 1.00 43.34 194 VAL A O 1
ATOM 1458 N N . SER A 1 195 ? -15.989 6.155 -16.348 1.00 35.84 195 SER A N 1
ATOM 1459 C CA . SER A 1 195 ? -16.700 5.965 -17.619 1.00 35.84 195 SER A CA 1
ATOM 1460 C C . SER A 1 195 ? -15.755 5.665 -18.776 1.00 35.84 195 SER A C 1
ATOM 1462 O O . SER A 1 195 ? -14.734 6.389 -18.867 1.00 35.84 195 SER A O 1
#

Foldseek 3Di:
DQVVCCVVQFQDWDADPDDPPGDTWGFHQDDDCQWDAAPVGWIKGQTTDDPPDQWTWIATPQQFIAIGNDRHGDGWGNHPQLVVQLVVVLQVQAQQFWKKKWPFDQVLLQVLDPPWDWPPRNDDDAKTWIDDVQKIKIWTCDNDCVVDVGTIIMITGRDPVCQVSSQVSRPSRQDPPTDMDGIDGHGSHHPDDPD

pLDDT: mean 80.35, std 13.28, range [35.84, 97.38]

Mean predicted aligned error: 8.36 Å

Sequence (195 aa):
MARQFQVDWGGVSVPVLGGPLEGNLRRGICGLDPMWRTEAGEVVFRGADGDALQCALVIDSQGVVGCSWSGEFSPLFDSCELMFEHGAAWLDVQGWRYASIVGAEPSAVAEQFTDMEIDRVASGRLATWWIAPGVRVSSTPYLNPRVSSRPQVIVLVQDELMVDDVREAVIAAVGPSGEAAFPGDLTVPAVTDVS